Protein AF-A0AA38CII9-F1 (afdb_monomer_lite)

Structure (mmCIF, N/CA/C/O backbone):
data_AF-A0AA38CII9-F1
#
_entry.id   AF-A0AA38CII9-F1
#
loop_
_atom_site.group_PDB
_atom_site.id
_atom_site.type_symbol
_atom_site.label_atom_id
_atom_site.label_alt_id
_atom_site.label_comp_id
_atom_site.label_asym_id
_atom_site.label_entity_id
_atom_site.label_seq_id
_atom_site.pdbx_PDB_ins_code
_atom_site.Cartn_x
_atom_site.Cartn_y
_atom_site.Cartn_z
_atom_site.occupancy
_atom_site.B_iso_or_equiv
_atom_site.auth_seq_id
_atom_site.auth_comp_id
_atom_site.auth_asym_id
_atom_site.auth_atom_id
_atom_site.pdbx_PDB_model_num
ATOM 1 N N . LEU A 1 1 ? -31.188 -24.914 -15.614 1.00 47.78 1 LEU A N 1
ATOM 2 C CA . LEU A 1 1 ? -29.775 -25.031 -15.196 1.00 47.78 1 LEU A CA 1
ATOM 3 C C . LEU A 1 1 ? -29.064 -23.724 -15.515 1.00 47.78 1 LEU A C 1
ATOM 5 O O . LEU A 1 1 ? -29.077 -23.323 -16.671 1.00 47.78 1 LEU A O 1
ATOM 9 N N . ARG A 1 2 ? -28.554 -23.006 -14.508 1.00 45.53 2 ARG A N 1
ATOM 10 C CA . ARG A 1 2 ? -27.738 -21.800 -14.723 1.00 45.53 2 ARG A CA 1
ATOM 11 C C . ARG A 1 2 ? -26.274 -22.232 -14.662 1.00 45.53 2 ARG A C 1
ATOM 13 O O . ARG A 1 2 ? -25.834 -22.654 -13.599 1.00 45.53 2 ARG A O 1
ATOM 20 N N . HIS A 1 3 ? -25.579 -22.183 -15.794 1.00 47.34 3 HIS A N 1
ATOM 21 C CA . HIS A 1 3 ? -24.131 -22.377 -15.845 1.00 47.34 3 HIS A CA 1
ATOM 22 C C . HIS A 1 3 ? -23.462 -21.105 -15.328 1.00 47.34 3 HIS A C 1
ATOM 24 O O . HIS A 1 3 ? -23.829 -20.006 -15.748 1.00 47.34 3 HIS A O 1
ATOM 30 N N . TRP A 1 4 ? -22.504 -21.257 -14.421 1.00 48.25 4 TRP A N 1
ATOM 31 C CA . TRP A 1 4 ? -21.685 -20.155 -13.928 1.00 48.25 4 TRP A CA 1
ATOM 32 C C . TRP A 1 4 ? -20.236 -20.473 -14.263 1.00 48.25 4 TRP A C 1
ATOM 34 O O . TRP A 1 4 ? -19.748 -21.553 -13.922 1.00 48.25 4 TRP A O 1
ATOM 44 N N . VAL A 1 5 ? -19.577 -19.539 -14.943 1.00 48.81 5 VAL A N 1
ATOM 45 C CA . VAL A 1 5 ? -18.149 -19.608 -15.250 1.00 48.81 5 VAL A CA 1
ATOM 46 C C . VAL A 1 5 ? -17.493 -18.427 -14.556 1.00 48.81 5 VAL A C 1
ATOM 48 O O . VAL A 1 5 ? -17.823 -17.279 -14.852 1.00 48.81 5 VAL A O 1
ATOM 51 N N . TYR A 1 6 ? -16.600 -18.711 -13.613 1.00 52.97 6 TYR A N 1
ATOM 52 C CA . TYR A 1 6 ? -15.791 -17.693 -12.950 1.00 52.97 6 TYR A CA 1
ATOM 53 C C . TYR A 1 6 ? -14.342 -17.834 -13.399 1.00 52.97 6 TYR A C 1
ATOM 55 O O . TYR A 1 6 ? -13.788 -18.934 -13.403 1.00 52.97 6 TYR A O 1
ATOM 63 N N . PHE A 1 7 ? -13.747 -16.702 -13.766 1.00 44.38 7 PHE A N 1
ATOM 64 C CA . PHE A 1 7 ? -12.344 -16.605 -14.137 1.00 44.38 7 PHE A CA 1
ATOM 65 C C . PHE A 1 7 ? -11.567 -16.044 -12.952 1.00 44.38 7 PHE A C 1
ATOM 67 O O . PHE A 1 7 ? -11.709 -14.872 -12.606 1.00 44.38 7 PHE A O 1
ATOM 74 N N . LEU A 1 8 ? -10.762 -16.898 -12.328 1.00 55.44 8 LEU A N 1
ATOM 75 C CA . LEU A 1 8 ? -9.651 -16.477 -11.488 1.00 55.44 8 LEU A CA 1
ATOM 76 C C . LEU A 1 8 ? -8.360 -16.645 -12.311 1.00 55.44 8 LEU A C 1
ATOM 78 O O . LEU A 1 8 ? -8.315 -17.486 -13.213 1.00 55.44 8 LEU A O 1
ATOM 82 N N . PRO A 1 9 ? -7.302 -15.867 -12.046 1.00 47.69 9 PRO A N 1
ATOM 83 C CA . PRO A 1 9 ? -5.994 -16.096 -12.658 1.00 47.69 9 PRO A CA 1
ATOM 84 C C . PRO A 1 9 ? -5.558 -17.548 -12.502 1.00 47.69 9 PRO A C 1
ATOM 86 O O . PRO A 1 9 ? -5.494 -18.047 -11.383 1.00 47.69 9 PRO A O 1
ATOM 89 N N . GLY A 1 10 ? -5.287 -18.234 -13.610 1.00 55.50 10 GLY A N 1
ATOM 90 C CA . GLY A 1 10 ? -4.831 -19.628 -13.594 1.00 55.50 10 GLY A CA 1
ATOM 91 C C . GLY A 1 10 ? -5.906 -20.676 -13.288 1.00 55.50 10 GLY A C 1
ATOM 92 O O . GLY A 1 10 ? -5.629 -21.859 -13.465 1.00 55.50 10 GLY A O 1
ATOM 93 N N . VAL A 1 11 ? -7.124 -20.286 -12.883 1.00 64.44 11 VAL A N 1
ATOM 94 C CA . VAL A 1 11 ? -8.185 -21.222 -12.472 1.00 64.44 11 VAL A CA 1
ATOM 95 C C . VAL A 1 11 ? -9.522 -20.847 -13.109 1.00 64.44 11 VAL A C 1
ATOM 97 O O . VAL A 1 11 ? -10.115 -19.811 -12.799 1.00 64.44 11 VAL A O 1
ATOM 100 N N . VAL A 1 12 ? -10.048 -21.731 -13.957 1.00 69.19 12 VAL A N 1
ATOM 101 C CA . VAL A 1 12 ? -11.425 -21.622 -14.458 1.00 69.19 12 VAL A CA 1
ATOM 102 C C . VAL A 1 12 ? -12.322 -22.549 -13.652 1.00 69.19 12 VAL A C 1
ATOM 104 O O . VAL A 1 12 ? -12.160 -23.770 -13.666 1.00 69.19 12 VAL A O 1
ATOM 107 N N . LEU A 1 13 ? -13.289 -21.946 -12.961 1.00 70.75 13 LEU A N 1
ATOM 108 C CA . LEU A 1 13 ? -14.346 -22.642 -12.235 1.00 70.75 13 LEU A CA 1
ATOM 109 C C . LEU A 1 13 ? -15.563 -22.774 -13.147 1.00 70.75 13 LEU A C 1
ATOM 111 O O . LEU A 1 13 ? -16.214 -21.773 -13.457 1.00 70.75 13 LEU A O 1
ATOM 115 N N . ASN A 1 14 ? -15.887 -24.001 -13.550 1.00 69.62 14 ASN A N 1
ATOM 116 C CA . ASN A 1 14 ? -17.081 -24.302 -14.331 1.00 69.62 14 ASN A CA 1
ATOM 117 C C . ASN A 1 14 ? -18.049 -25.156 -13.503 1.00 69.62 14 ASN A C 1
ATOM 119 O O . ASN A 1 14 ? -17.772 -26.315 -13.184 1.00 69.62 14 ASN A O 1
ATOM 123 N N . ALA A 1 15 ? -19.197 -24.581 -13.145 1.00 68.62 15 ALA A N 1
ATOM 124 C CA . ALA A 1 15 ? -20.281 -25.325 -12.516 1.00 68.62 15 ALA A CA 1
ATOM 125 C C . ALA A 1 15 ? -21.145 -25.976 -13.605 1.00 68.62 15 ALA A C 1
ATOM 127 O O . ALA A 1 15 ? -21.975 -25.308 -14.229 1.00 68.62 15 ALA A O 1
ATOM 128 N N . CYS A 1 16 ? -20.946 -27.277 -13.834 1.00 58.94 16 CYS A N 1
ATOM 129 C CA . CYS A 1 16 ? -21.682 -28.018 -14.858 1.00 58.94 16 CYS A CA 1
ATOM 130 C C . CYS A 1 16 ? -23.089 -28.421 -14.386 1.00 58.94 16 CYS A C 1
ATOM 132 O O . CYS A 1 16 ? -24.013 -28.370 -15.187 1.00 58.94 16 CYS A O 1
ATOM 134 N N . ASN A 1 17 ? -23.270 -28.767 -13.101 1.00 63.56 17 ASN A N 1
ATOM 135 C CA . ASN A 1 17 ? -24.546 -29.186 -12.492 1.00 63.56 17 ASN A CA 1
ATOM 136 C C . ASN A 1 17 ? -24.605 -28.824 -10.985 1.00 63.56 17 ASN A C 1
ATOM 138 O O . ASN A 1 17 ? -23.663 -28.252 -10.444 1.00 63.56 17 ASN A O 1
ATOM 142 N N . THR A 1 18 ? -25.703 -29.136 -10.278 1.00 64.69 18 THR A N 1
ATOM 143 C CA . THR A 1 18 ? -25.878 -28.828 -8.835 1.00 64.69 18 THR A CA 1
ATOM 144 C C . THR A 1 18 ? -24.936 -29.580 -7.891 1.00 64.69 18 THR A C 1
ATOM 146 O O . THR A 1 18 ? -24.867 -29.211 -6.722 1.00 64.69 18 THR A O 1
ATOM 149 N N . GLU A 1 19 ? -24.227 -30.597 -8.384 1.00 68.81 19 GLU A N 1
ATOM 150 C CA . GLU A 1 19 ? -23.415 -31.527 -7.580 1.00 68.81 19 GLU A CA 1
ATOM 151 C C . GLU A 1 19 ? -21.957 -31.640 -8.066 1.00 68.81 19 GLU A C 1
ATOM 153 O O . GLU A 1 19 ? -21.157 -32.353 -7.460 1.00 68.81 19 GLU A O 1
ATOM 158 N N . GLU A 1 20 ? -21.595 -30.940 -9.150 1.00 70.44 20 GLU A N 1
ATOM 159 C CA . GLU A 1 20 ? -20.282 -31.067 -9.792 1.00 70.44 20 GLU A CA 1
ATOM 160 C C . GLU A 1 20 ? -19.692 -29.697 -10.149 1.00 70.44 20 GLU A C 1
ATOM 162 O O . GLU A 1 20 ? -20.318 -28.890 -10.847 1.00 70.44 20 GLU A O 1
ATOM 167 N N . ILE A 1 21 ? -18.461 -29.459 -9.687 1.00 72.50 21 ILE A N 1
ATOM 168 C CA . ILE A 1 21 ? -17.647 -28.292 -10.046 1.00 72.50 21 ILE A CA 1
ATOM 169 C C . ILE A 1 21 ? -16.373 -28.797 -10.717 1.00 72.50 21 ILE A C 1
ATOM 171 O O . ILE A 1 21 ? -15.625 -29.576 -10.121 1.00 72.50 21 ILE A O 1
ATOM 175 N N . LYS A 1 22 ? -16.123 -28.331 -11.943 1.00 74.94 22 LYS A N 1
ATOM 176 C CA . LYS A 1 22 ? -14.882 -28.589 -12.675 1.00 74.94 22 LYS A CA 1
ATOM 177 C C . LYS A 1 22 ? -13.919 -27.427 -12.493 1.00 74.94 22 LYS A C 1
ATOM 179 O O . LYS A 1 22 ? -14.275 -26.271 -12.733 1.00 74.94 22 LYS A O 1
ATOM 184 N N . LEU A 1 23 ? -12.710 -27.759 -12.064 1.00 74.00 23 LEU A N 1
ATOM 185 C CA . LEU A 1 23 ? -11.571 -26.866 -11.935 1.00 74.00 23 LEU A CA 1
ATOM 186 C C . LEU A 1 23 ? -10.605 -27.167 -13.077 1.00 74.00 23 LEU A C 1
ATOM 188 O O . LEU A 1 23 ? -10.054 -28.267 -13.154 1.00 74.00 23 LEU A O 1
ATOM 192 N N . HIS A 1 24 ? -10.412 -26.191 -13.958 1.00 71.88 24 HIS A N 1
ATOM 193 C CA . HIS A 1 24 ? -9.377 -26.249 -14.984 1.00 71.88 24 HIS A CA 1
ATOM 194 C C . HIS A 1 24 ? -8.211 -25.362 -14.555 1.00 71.88 24 HIS A C 1
ATOM 196 O O . HIS A 1 24 ? -8.389 -24.149 -14.403 1.00 71.88 24 HIS A O 1
ATOM 202 N N . LEU A 1 25 ? -7.049 -25.983 -14.345 1.00 67.81 25 LEU A N 1
ATOM 203 C CA . LEU A 1 25 ? -5.790 -25.296 -14.078 1.00 67.81 25 LEU A CA 1
ATOM 204 C C . LEU A 1 25 ? -5.072 -25.077 -15.407 1.00 67.81 25 LEU A C 1
ATOM 206 O O . LEU A 1 25 ? -4.939 -26.006 -16.203 1.00 67.81 25 LEU A O 1
ATOM 210 N N . PHE A 1 26 ? -4.657 -23.840 -15.668 1.00 62.97 26 PHE A N 1
ATOM 211 C CA . PHE A 1 26 ? -3.924 -23.493 -16.883 1.00 62.97 26 PHE A CA 1
ATOM 212 C C . PHE A 1 26 ? -2.463 -23.193 -16.526 1.00 62.97 26 PHE A C 1
ATOM 214 O O . PHE A 1 26 ? -2.202 -22.119 -15.977 1.00 62.97 26 PHE A O 1
ATOM 221 N N . PRO A 1 27 ? -1.514 -24.096 -16.841 1.00 50.47 27 PRO A N 1
ATOM 222 C CA . PRO A 1 27 ? -0.109 -23.939 -16.452 1.00 50.47 27 PRO A CA 1
ATOM 223 C C . PRO A 1 27 ? 0.607 -22.787 -17.183 1.00 50.47 27 PRO A C 1
ATOM 225 O O . PRO A 1 27 ? 1.624 -22.288 -16.714 1.00 50.47 27 PRO A O 1
ATOM 228 N N . GLU A 1 28 ? 0.072 -22.305 -18.310 1.00 49.22 28 GLU A N 1
ATOM 229 C CA . GLU A 1 28 ? 0.738 -21.308 -19.167 1.00 49.22 28 GLU A CA 1
ATOM 230 C C . GLU A 1 28 ? 0.517 -19.838 -18.755 1.00 49.22 28 GLU A C 1
ATOM 232 O O . GLU A 1 28 ? 1.023 -18.930 -19.414 1.00 49.22 28 GLU A O 1
ATOM 237 N N . ILE A 1 29 ? -0.198 -19.551 -17.658 1.00 46.91 29 ILE A N 1
ATOM 238 C CA . ILE A 1 29 ? -0.368 -18.169 -17.167 1.00 46.91 29 ILE A CA 1
ATOM 239 C C . ILE A 1 29 ? 0.817 -17.798 -16.256 1.00 46.91 29 ILE A C 1
ATOM 241 O O . ILE A 1 29 ? 0.658 -17.488 -15.080 1.00 46.91 29 ILE A O 1
ATOM 245 N N . SER A 1 30 ? 2.033 -17.821 -16.808 1.00 39.25 30 SER A N 1
ATOM 246 C CA . SER A 1 30 ? 3.285 -17.497 -16.100 1.00 39.25 30 SER A CA 1
ATOM 247 C C . SER A 1 30 ? 3.489 -15.995 -15.843 1.00 39.25 30 SER A C 1
ATOM 249 O O . SER A 1 30 ? 4.524 -15.586 -15.325 1.00 39.25 30 SER A O 1
ATOM 251 N N . CYS A 1 31 ? 2.533 -15.148 -16.232 1.00 35.25 31 CYS A N 1
ATOM 252 C CA . CYS A 1 31 ? 2.695 -13.691 -16.237 1.00 35.25 31 CYS A CA 1
ATOM 253 C C . CYS A 1 31 ? 2.192 -12.998 -14.960 1.00 35.25 31 CYS A C 1
ATOM 255 O O . CYS A 1 31 ? 2.207 -11.771 -14.894 1.00 35.25 31 CYS A O 1
ATOM 257 N N . ILE A 1 32 ? 1.709 -13.746 -13.962 1.00 39.94 32 ILE A N 1
ATOM 258 C CA . ILE A 1 32 ? 1.169 -13.181 -12.719 1.00 39.94 32 ILE A CA 1
ATOM 259 C C . ILE A 1 32 ? 2.013 -13.704 -11.549 1.00 39.94 32 ILE A C 1
ATOM 261 O O . ILE A 1 32 ? 1.877 -14.871 -11.189 1.00 39.94 32 ILE A O 1
ATOM 265 N N . PRO A 1 33 ? 2.863 -12.868 -10.922 1.00 36.94 33 PRO A N 1
ATOM 266 C CA . PRO A 1 33 ? 3.842 -13.303 -9.916 1.00 36.94 33 PRO A CA 1
ATOM 267 C C . PRO A 1 33 ? 3.235 -13.741 -8.565 1.00 36.94 33 PRO A C 1
ATOM 269 O O . PRO A 1 33 ? 3.968 -13.969 -7.611 1.00 36.94 33 PRO A O 1
ATOM 272 N N . PHE A 1 34 ? 1.907 -13.857 -8.468 1.00 40.12 34 PHE A N 1
ATOM 273 C CA . PHE A 1 34 ? 1.171 -14.104 -7.221 1.00 40.12 34 PHE A CA 1
ATOM 274 C C . PHE A 1 34 ? 0.257 -15.335 -7.249 1.00 40.12 34 PHE A C 1
ATOM 276 O O . PHE A 1 34 ? -0.531 -15.534 -6.324 1.00 40.12 34 PHE A O 1
ATOM 283 N N . ILE A 1 35 ? 0.339 -16.177 -8.284 1.00 48.06 35 ILE A N 1
ATOM 284 C CA . ILE A 1 35 ? -0.365 -17.463 -8.260 1.00 48.06 35 ILE A CA 1
ATOM 285 C C . ILE A 1 35 ? 0.474 -18.419 -7.394 1.00 48.06 35 ILE A C 1
ATOM 287 O O . ILE A 1 35 ? 1.656 -18.607 -7.695 1.00 48.06 35 ILE A O 1
ATOM 291 N N . PRO A 1 36 ? -0.074 -19.009 -6.312 1.00 50.38 36 PRO A N 1
ATOM 292 C CA . PRO A 1 36 ? 0.616 -20.093 -5.624 1.00 50.38 36 PRO A CA 1
ATOM 293 C C . PRO A 1 36 ? 0.934 -21.176 -6.659 1.00 50.38 36 PRO A C 1
ATOM 295 O O . PRO A 1 36 ? 0.074 -21.495 -7.477 1.00 50.38 36 PRO A O 1
ATOM 298 N N . ASN A 1 37 ? 2.172 -21.684 -6.650 1.00 60.06 37 ASN A N 1
ATOM 299 C CA . ASN A 1 37 ? 2.642 -22.780 -7.507 1.00 60.06 37 ASN A CA 1
ATOM 300 C C . ASN A 1 37 ? 1.511 -23.802 -7.733 1.00 60.06 37 ASN A C 1
ATOM 302 O O . ASN A 1 37 ? 0.802 -24.114 -6.779 1.00 60.06 37 ASN A O 1
ATOM 306 N N . GLU A 1 38 ? 1.325 -24.310 -8.954 1.00 62.81 38 GLU A N 1
ATOM 307 C CA . GLU A 1 38 ? 0.292 -25.310 -9.270 1.00 62.81 38 GLU A CA 1
ATOM 308 C C . GLU A 1 38 ? 0.247 -26.421 -8.208 1.00 62.81 38 GLU A C 1
ATOM 310 O O . GLU A 1 38 ? -0.827 -26.783 -7.727 1.00 62.81 38 GLU A O 1
ATOM 315 N N . GLN A 1 39 ? 1.424 -26.839 -7.733 1.00 68.00 39 GLN A N 1
ATOM 316 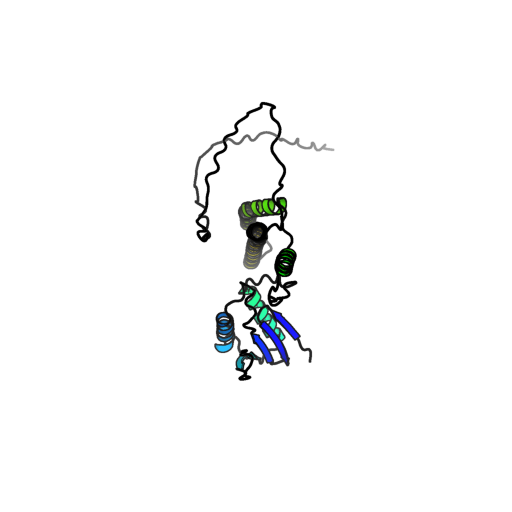C CA . GLN A 1 39 ? 1.568 -27.796 -6.643 1.00 68.00 39 GLN A CA 1
ATOM 317 C C . GLN A 1 39 ? 0.929 -27.333 -5.324 1.00 68.00 39 GLN A C 1
ATOM 319 O O . GLN A 1 39 ? 0.222 -28.107 -4.703 1.00 68.00 39 GLN A O 1
ATOM 324 N N . LEU A 1 40 ? 1.086 -26.070 -4.916 1.00 66.50 40 LEU A N 1
ATOM 325 C CA . LEU A 1 40 ? 0.467 -25.527 -3.698 1.00 66.50 40 LEU A CA 1
ATOM 326 C C . LEU A 1 40 ? -1.060 -25.488 -3.785 1.00 66.50 40 LEU A C 1
ATOM 328 O O . LEU A 1 40 ? -1.738 -25.680 -2.777 1.00 66.50 40 LEU A O 1
ATOM 332 N N . LEU A 1 41 ? -1.614 -25.213 -4.967 1.00 69.25 41 LEU A N 1
ATOM 333 C CA . LEU A 1 41 ? -3.063 -25.195 -5.150 1.00 69.25 41 LEU A CA 1
ATOM 334 C C . LEU A 1 41 ? -3.636 -26.618 -5.165 1.00 69.25 41 LEU A C 1
ATOM 336 O O . LEU A 1 41 ? -4.697 -26.851 -4.586 1.00 69.25 41 LEU A O 1
ATOM 340 N N . VAL A 1 42 ? -2.920 -27.569 -5.768 1.00 72.94 42 VAL A N 1
ATOM 341 C CA . VAL A 1 42 ? -3.252 -28.999 -5.705 1.00 72.94 42 VAL A CA 1
ATOM 342 C C . VAL A 1 42 ? -3.142 -29.516 -4.270 1.00 72.94 42 VAL A C 1
ATOM 344 O O . VAL A 1 42 ? -4.118 -30.070 -3.771 1.00 72.94 42 VAL A O 1
ATOM 347 N N . ASP A 1 43 ? -2.038 -29.244 -3.574 1.00 75.31 43 ASP A N 1
ATOM 348 C CA . ASP A 1 43 ? -1.821 -29.618 -2.172 1.00 75.31 43 ASP A CA 1
ATOM 349 C C . ASP A 1 43 ? -2.913 -29.018 -1.275 1.00 75.31 43 ASP A C 1
ATOM 351 O O . ASP A 1 43 ? -3.458 -29.700 -0.412 1.00 75.31 43 ASP A O 1
ATOM 355 N N . PHE A 1 44 ? -3.317 -27.766 -1.519 1.00 74.69 44 PHE A N 1
ATOM 356 C CA . PHE A 1 44 ? -4.425 -27.129 -0.809 1.00 74.69 44 PHE A CA 1
ATOM 357 C C . PHE A 1 44 ? -5.767 -27.829 -1.063 1.00 74.69 44 PHE A C 1
ATOM 359 O O . PHE A 1 44 ? -6.544 -28.051 -0.127 1.00 74.69 44 PHE A O 1
ATOM 366 N N . LEU A 1 45 ? -6.073 -28.166 -2.320 1.00 75.31 45 LEU A N 1
ATOM 367 C CA . LEU A 1 45 ? -7.306 -28.870 -2.676 1.00 75.31 45 LEU A CA 1
ATOM 368 C C . LEU A 1 45 ? -7.323 -30.286 -2.088 1.00 75.31 45 LEU A C 1
ATOM 370 O O . LEU A 1 45 ? -8.352 -30.714 -1.561 1.00 75.31 45 LEU A O 1
ATOM 374 N N . GLU A 1 46 ? -6.199 -30.995 -2.117 1.00 77.00 46 GLU A N 1
ATOM 375 C CA . GLU A 1 46 ? -6.048 -32.314 -1.504 1.00 77.00 46 GLU A CA 1
ATOM 376 C C . GLU A 1 46 ? -6.104 -32.244 0.029 1.00 77.00 46 GLU A C 1
ATOM 378 O O . GLU A 1 46 ? -6.796 -33.048 0.654 1.00 77.00 46 GLU A O 1
ATOM 383 N N . GLU A 1 47 ? -5.497 -31.243 0.666 1.00 78.12 47 GLU A N 1
ATOM 384 C CA . GLU A 1 47 ? -5.587 -31.062 2.118 1.00 78.12 47 GLU A CA 1
ATOM 385 C C . GLU A 1 47 ? -7.023 -30.725 2.550 1.00 78.12 47 GLU A C 1
ATOM 387 O O . GLU A 1 47 ? -7.527 -31.231 3.559 1.00 78.12 47 GLU A O 1
ATOM 392 N N . THR A 1 48 ? -7.710 -29.884 1.776 1.00 70.69 48 THR A N 1
ATOM 393 C CA . THR A 1 48 ? -9.056 -29.402 2.105 1.00 70.69 48 THR A CA 1
ATOM 394 C C . THR A 1 48 ? -10.128 -30.459 1.830 1.00 70.69 48 THR A C 1
ATOM 396 O O . THR A 1 48 ? -11.027 -30.660 2.654 1.00 70.69 48 THR A O 1
ATOM 399 N N . PHE A 1 49 ? -10.043 -31.156 0.693 1.00 75.81 49 PHE A N 1
ATOM 400 C CA . PHE A 1 49 ? -11.068 -32.104 0.239 1.00 75.81 49 PHE A CA 1
ATOM 401 C C . PHE A 1 49 ? -10.636 -33.571 0.307 1.00 75.81 49 PHE A C 1
ATOM 403 O O . PHE A 1 49 ? -11.484 -34.429 0.544 1.00 75.81 49 PHE A O 1
ATOM 410 N N . GLY A 1 50 ? -9.351 -33.877 0.135 1.00 69.31 50 GLY A N 1
ATOM 411 C CA . GLY A 1 50 ? -8.814 -35.242 0.198 1.00 69.31 50 GLY A CA 1
ATOM 412 C C . GLY A 1 50 ? -8.808 -35.822 1.614 1.00 69.31 50 GLY A C 1
ATOM 413 O O . GLY A 1 50 ? -9.163 -36.983 1.800 1.00 69.31 50 GLY A O 1
ATOM 414 N N . ASN A 1 51 ? -8.539 -35.001 2.634 1.00 72.00 51 ASN A N 1
ATOM 415 C CA . ASN A 1 51 ? -8.537 -35.440 4.039 1.00 72.00 51 ASN A CA 1
ATOM 416 C C . ASN A 1 51 ? -9.934 -35.480 4.695 1.00 72.00 51 ASN A C 1
ATOM 418 O O . ASN A 1 51 ? -10.049 -35.646 5.910 1.00 72.00 51 ASN A O 1
ATOM 422 N N . GLY A 1 52 ? -11.016 -35.289 3.930 1.00 61.19 52 GLY A N 1
ATOM 423 C CA . GLY A 1 52 ? -12.387 -35.329 4.458 1.00 61.19 52 GLY A CA 1
ATOM 424 C C . GLY A 1 52 ? -12.745 -34.172 5.403 1.00 61.19 52 GLY A C 1
ATOM 425 O O . GLY A 1 52 ? -13.735 -34.258 6.134 1.00 61.19 52 GLY A O 1
ATOM 426 N N . ARG A 1 53 ? -11.966 -33.078 5.387 1.00 65.06 53 ARG A N 1
ATOM 427 C CA . ARG A 1 53 ? -12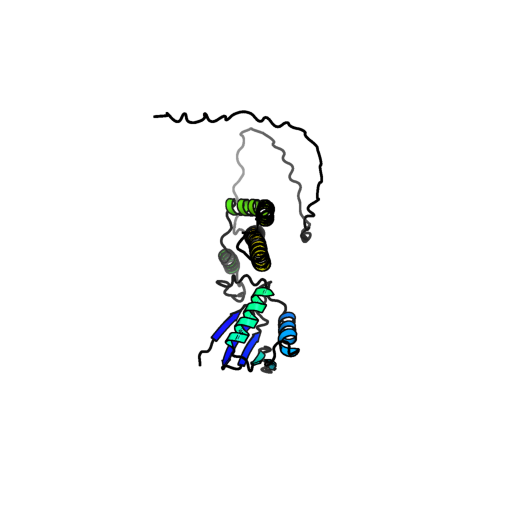.200 -31.871 6.203 1.00 65.06 53 ARG A CA 1
ATOM 428 C C . ARG A 1 53 ? -13.555 -31.235 5.881 1.00 65.06 53 ARG A C 1
ATOM 430 O O . ARG A 1 53 ? -14.246 -30.753 6.777 1.00 65.06 53 ARG A O 1
ATOM 437 N N . VAL A 1 54 ? -13.968 -31.310 4.615 1.00 70.75 54 VAL A N 1
ATOM 438 C CA . VAL A 1 54 ? -15.322 -30.976 4.160 1.00 70.75 54 VAL A CA 1
ATOM 439 C C . VAL A 1 54 ? -16.118 -32.268 3.964 1.00 70.75 54 VAL A C 1
ATOM 441 O O . VAL A 1 54 ? -15.950 -32.977 2.970 1.00 70.75 54 VAL A O 1
ATOM 444 N N . ARG A 1 55 ? -17.003 -32.595 4.915 1.00 72.44 55 ARG A N 1
ATOM 445 C CA . ARG A 1 55 ? -17.865 -33.786 4.804 1.00 72.44 55 ARG A CA 1
ATOM 446 C C . ARG A 1 55 ? -18.759 -33.684 3.566 1.00 72.44 55 ARG A C 1
ATOM 448 O O . ARG A 1 55 ? -19.377 -32.650 3.330 1.00 72.44 55 ARG A O 1
ATOM 455 N N . GLY A 1 56 ? -18.853 -34.778 2.811 1.00 77.56 56 GLY A N 1
ATOM 456 C CA . GLY A 1 56 ? -19.708 -34.867 1.623 1.00 77.56 56 GLY A CA 1
ATOM 457 C C . GLY A 1 56 ? -19.078 -34.329 0.339 1.00 77.56 56 GLY A C 1
ATOM 458 O O . GLY A 1 56 ? -19.787 -34.189 -0.652 1.00 77.56 56 GLY A O 1
ATOM 459 N N . CYS A 1 57 ? -17.775 -34.034 0.339 1.00 77.69 57 CYS A N 1
ATOM 460 C CA . CYS A 1 57 ? -17.035 -33.661 -0.865 1.00 77.69 57 CYS A CA 1
ATOM 461 C C . CYS A 1 57 ? -15.987 -34.721 -1.212 1.00 77.69 57 CYS A C 1
ATOM 463 O O . CYS A 1 57 ? -15.349 -35.277 -0.320 1.00 77.69 57 CYS A O 1
ATOM 465 N N . ARG A 1 58 ? -15.803 -34.993 -2.506 1.00 80.75 58 ARG A N 1
ATOM 466 C CA . ARG A 1 58 ? -14.772 -35.896 -3.025 1.00 80.75 58 ARG A CA 1
ATOM 467 C C . ARG A 1 58 ? -14.081 -35.242 -4.214 1.00 80.75 58 ARG A C 1
ATOM 469 O O . ARG A 1 58 ? -14.739 -34.918 -5.199 1.00 80.75 58 ARG A O 1
ATOM 476 N N . LEU A 1 59 ? -12.766 -35.073 -4.116 1.00 82.50 59 LEU A N 1
ATOM 477 C CA . LEU A 1 59 ? -11.927 -34.612 -5.218 1.00 82.50 59 LEU A CA 1
ATOM 478 C C . LEU A 1 59 ? -11.542 -35.808 -6.096 1.00 82.50 59 LEU A C 1
ATOM 480 O O . LEU A 1 59 ? -11.163 -36.863 -5.584 1.00 82.50 59 LEU A O 1
ATOM 484 N N . THR A 1 60 ? -11.648 -35.655 -7.411 1.00 84.69 60 THR A N 1
ATOM 485 C CA . THR A 1 60 ? -11.168 -36.637 -8.388 1.00 84.69 60 THR A CA 1
ATOM 486 C C . THR A 1 60 ? -10.313 -35.932 -9.429 1.00 84.69 60 THR A C 1
ATOM 488 O O . THR A 1 60 ? -10.701 -34.895 -9.962 1.00 84.69 60 THR A O 1
ATOM 491 N N . LYS A 1 61 ? -9.126 -36.481 -9.689 1.00 85.88 61 LYS A N 1
ATOM 492 C CA . LYS A 1 61 ? -8.225 -36.003 -10.735 1.00 85.88 61 LYS A CA 1
ATOM 493 C C . LYS A 1 61 ? -8.554 -36.733 -12.034 1.00 85.88 61 LYS A C 1
ATOM 495 O O . LYS A 1 61 ? -8.602 -37.963 -12.053 1.00 85.88 61 LYS A O 1
ATOM 500 N N . GLN A 1 62 ? -8.794 -35.984 -13.103 1.00 84.56 62 GLN A N 1
ATOM 501 C CA . GLN A 1 62 ? -9.021 -36.511 -14.441 1.00 84.56 62 GLN A CA 1
ATOM 502 C C . GLN A 1 62 ? -7.917 -35.989 -15.364 1.00 84.56 62 GLN A C 1
ATOM 504 O O . GLN A 1 62 ? -7.932 -34.832 -15.788 1.00 84.56 62 GLN A O 1
ATOM 509 N N . SER A 1 63 ? -6.958 -36.862 -15.666 1.00 79.31 63 SER A N 1
ATOM 510 C CA . SER A 1 63 ? -5.885 -36.583 -16.622 1.00 79.31 63 SER A CA 1
ATOM 511 C C . SER A 1 63 ? -6.360 -36.921 -18.037 1.00 79.31 63 SER A C 1
ATOM 513 O O . SER A 1 63 ? -6.846 -38.023 -18.303 1.00 79.31 63 SER A O 1
ATOM 515 N N . SER A 1 64 ? -6.265 -35.948 -18.940 1.00 71.25 64 SER A N 1
ATOM 516 C CA . SER A 1 64 ? -6.640 -36.081 -20.350 1.00 71.25 64 SER A CA 1
ATOM 517 C C . SER A 1 64 ? -5.401 -36.439 -21.170 1.00 71.25 64 SER A C 1
ATOM 519 O O . SER A 1 64 ? -4.545 -35.591 -21.380 1.00 71.25 64 SER A O 1
ATOM 521 N N . SER A 1 65 ? -5.316 -37.664 -21.696 1.00 57.91 65 SER A N 1
ATOM 522 C CA . SER A 1 65 ? -4.182 -38.120 -22.516 1.00 57.91 65 SER A CA 1
ATOM 523 C C . SER A 1 65 ? -4.289 -37.715 -23.997 1.00 57.91 65 SER A C 1
ATOM 525 O O . SER A 1 65 ? -3.970 -38.511 -24.883 1.00 57.91 65 SER A O 1
ATOM 527 N N . ASN A 1 66 ? -4.795 -36.515 -24.295 1.00 60.31 66 ASN A N 1
ATOM 528 C CA . ASN A 1 66 ? -4.810 -35.994 -25.662 1.00 60.31 66 ASN A CA 1
ATOM 529 C C . ASN A 1 66 ? -3.480 -35.296 -25.965 1.00 60.31 66 ASN A C 1
ATOM 531 O O . ASN A 1 66 ? -3.070 -34.376 -25.267 1.00 60.31 66 ASN A O 1
ATOM 535 N N . SER A 1 67 ? -2.836 -35.728 -27.050 1.00 53.53 67 SER A N 1
ATOM 536 C CA . SER A 1 67 ? -1.428 -35.512 -27.417 1.00 53.53 67 SER A CA 1
ATOM 537 C C . SER A 1 67 ? -0.989 -34.066 -27.721 1.00 53.53 67 SER A C 1
ATOM 539 O O . SER A 1 67 ? 0.007 -33.872 -28.421 1.00 53.53 67 SER A O 1
ATOM 541 N N . HIS A 1 68 ? -1.713 -33.043 -27.263 1.00 53.97 68 HIS A N 1
ATOM 542 C CA . HIS A 1 68 ? -1.358 -31.649 -27.544 1.00 53.97 68 HIS A CA 1
ATOM 543 C C . HIS A 1 68 ? -1.553 -30.641 -26.408 1.00 53.97 68 HIS A C 1
ATOM 545 O O . HIS A 1 68 ? -1.133 -29.506 -26.585 1.00 53.97 68 HIS A O 1
ATOM 551 N N . GLN A 1 69 ? -2.113 -31.023 -25.257 1.00 55.66 69 GLN A N 1
ATOM 552 C CA . GLN A 1 69 ? -2.203 -30.156 -24.074 1.00 55.66 69 GLN A CA 1
ATOM 553 C C . GLN A 1 69 ? -2.371 -31.032 -22.823 1.00 55.66 69 GLN A C 1
ATOM 555 O O . GLN A 1 69 ? -3.474 -31.512 -22.549 1.00 55.66 69 GLN A O 1
ATOM 560 N N . ASP A 1 70 ? -1.285 -31.242 -22.073 1.00 59.12 70 ASP A N 1
ATOM 561 C CA . ASP A 1 70 ? -1.352 -31.819 -20.725 1.00 59.12 70 ASP A CA 1
ATOM 562 C C . ASP A 1 70 ? -1.978 -30.766 -19.805 1.00 59.12 70 ASP A C 1
ATOM 564 O O . ASP A 1 70 ? -1.326 -29.834 -19.344 1.00 59.12 70 ASP A O 1
ATOM 568 N N . SER A 1 71 ? -3.289 -30.875 -19.604 1.00 68.06 71 SER A N 1
ATOM 569 C CA . SER A 1 71 ? -4.011 -30.097 -18.602 1.00 68.06 71 SER A CA 1
ATOM 570 C C . SER A 1 71 ? -4.660 -31.069 -17.633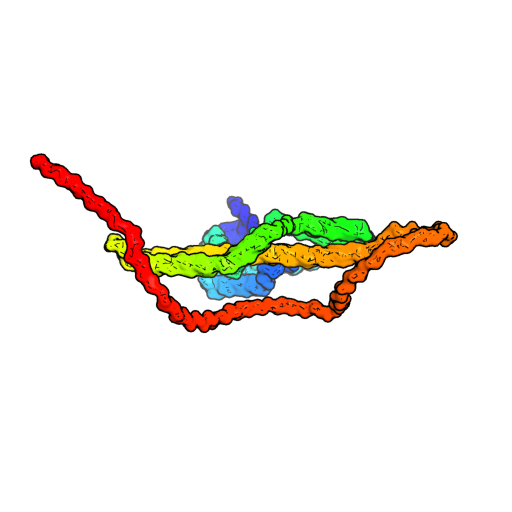 1.00 68.06 71 SER A C 1
ATOM 572 O O . SER A 1 71 ? -5.504 -31.890 -18.010 1.00 68.06 71 SER A O 1
ATOM 574 N N . ASP A 1 72 ? -4.237 -31.000 -16.375 1.00 77.62 72 ASP A N 1
ATOM 575 C CA . ASP A 1 72 ? -4.893 -31.734 -15.309 1.00 77.62 72 ASP A CA 1
ATOM 576 C C . ASP A 1 72 ? -6.213 -31.036 -14.971 1.00 77.62 72 ASP A C 1
ATOM 578 O O . ASP A 1 72 ? -6.273 -29.836 -14.691 1.00 77.62 72 ASP A O 1
ATOM 582 N N . SER A 1 73 ? -7.301 -31.803 -15.013 1.00 78.62 73 SER A N 1
ATOM 583 C CA . SER A 1 73 ? -8.613 -31.327 -14.586 1.00 78.62 73 SER A CA 1
ATOM 584 C C . SER A 1 73 ? -8.987 -31.968 -13.258 1.00 78.62 73 SER A C 1
ATOM 586 O O . SER A 1 73 ? -8.806 -33.171 -13.056 1.00 78.62 73 SER A O 1
ATOM 588 N N . TYR A 1 74 ? -9.507 -31.160 -12.339 1.00 80.31 74 TYR A N 1
ATOM 589 C CA . TYR A 1 74 ? -9.957 -31.625 -11.033 1.00 80.31 74 TYR A CA 1
ATOM 590 C C . TYR A 1 74 ? -11.473 -31.468 -10.940 1.00 80.31 74 TYR A C 1
ATOM 592 O O . TYR A 1 74 ? -12.026 -30.406 -11.233 1.00 80.31 74 TYR A O 1
ATOM 600 N N . ILE A 1 75 ? -12.156 -32.533 -10.533 1.00 81.44 75 ILE A N 1
ATOM 601 C CA . ILE A 1 75 ? -13.607 -32.555 -10.361 1.00 81.44 75 ILE A CA 1
ATOM 602 C C . ILE A 1 75 ? -13.912 -32.717 -8.878 1.00 81.44 75 ILE A C 1
ATOM 604 O O . ILE A 1 75 ? -13.498 -33.695 -8.249 1.00 81.44 75 ILE A O 1
ATOM 608 N N . ILE A 1 76 ? -14.653 -31.758 -8.323 1.00 80.31 76 ILE A N 1
ATOM 609 C CA . ILE A 1 76 ? -15.185 -31.836 -6.963 1.00 80.31 76 ILE A CA 1
ATOM 610 C C . ILE A 1 76 ? -16.627 -32.325 -7.055 1.00 80.31 76 ILE A C 1
ATOM 612 O O . ILE A 1 76 ? -17.512 -31.596 -7.510 1.00 80.31 76 ILE A O 1
ATOM 616 N N . HIS A 1 77 ? -16.860 -33.547 -6.586 1.00 81.12 77 HIS A N 1
ATOM 617 C CA . HIS A 1 77 ? -18.200 -34.065 -6.342 1.00 81.12 77 HIS A CA 1
ATOM 618 C C . HIS A 1 77 ? -18.655 -33.626 -4.960 1.00 81.12 77 HIS A C 1
ATOM 620 O O . HIS A 1 77 ? -17.918 -33.810 -3.989 1.00 81.12 77 HIS A O 1
ATOM 626 N N . SER A 1 78 ? -19.858 -33.070 -4.851 1.00 78.75 78 SER A N 1
ATOM 627 C CA . SER A 1 78 ? -20.392 -32.628 -3.567 1.00 78.75 78 SER A CA 1
ATOM 628 C C . SER A 1 78 ? -21.850 -32.998 -3.381 1.00 78.75 78 SER A C 1
ATOM 630 O O . SER A 1 78 ? -22.675 -32.749 -4.252 1.00 78.75 78 SER A O 1
ATOM 632 N N . SER A 1 79 ? -22.176 -33.512 -2.195 1.00 78.81 79 SER A N 1
ATOM 633 C CA . SER A 1 79 ? -23.559 -33.626 -1.723 1.00 78.81 79 SER A CA 1
ATOM 634 C C . SER A 1 79 ? -24.120 -32.293 -1.212 1.00 78.81 79 SER A C 1
ATOM 636 O O . SER A 1 79 ? -25.272 -32.226 -0.787 1.00 78.81 79 SER A O 1
ATOM 638 N N . VAL A 1 80 ? -23.294 -31.244 -1.166 1.00 77.88 80 VAL A N 1
ATOM 639 C CA . VAL A 1 80 ? -23.657 -29.907 -0.697 1.00 77.88 80 VAL A CA 1
ATOM 640 C C . VAL A 1 80 ? -23.937 -29.026 -1.919 1.00 77.88 80 VAL A C 1
ATOM 642 O O . VAL A 1 80 ? -23.201 -29.108 -2.903 1.00 77.88 80 VAL A O 1
ATOM 645 N N . PRO A 1 81 ? -24.958 -28.146 -1.885 1.00 78.69 81 PRO A N 1
ATOM 646 C CA . PRO A 1 81 ? -25.230 -27.244 -2.998 1.00 78.69 81 PRO A CA 1
ATOM 647 C C . PRO A 1 81 ? -23.989 -26.444 -3.417 1.00 78.69 81 PRO A C 1
ATOM 649 O O . PRO A 1 81 ? -23.320 -25.839 -2.575 1.00 78.69 81 PRO A O 1
ATOM 652 N N . THR A 1 82 ? -23.719 -26.378 -4.723 1.00 72.44 82 THR A N 1
ATOM 653 C CA . THR A 1 82 ? -22.528 -25.720 -5.302 1.00 72.44 82 THR A CA 1
ATOM 654 C C . THR A 1 82 ? -22.287 -24.292 -4.811 1.00 72.44 82 THR A C 1
ATOM 656 O O . THR A 1 82 ? -21.140 -23.888 -4.653 1.00 72.44 82 THR A O 1
ATOM 659 N N . TRP A 1 83 ? -23.336 -23.525 -4.499 1.00 71.38 83 TRP A N 1
ATOM 660 C CA . TRP A 1 83 ? -23.200 -22.160 -3.976 1.00 71.38 83 TRP A CA 1
ATOM 661 C C . TRP A 1 83 ? -22.611 -22.099 -2.554 1.00 71.38 83 TRP A C 1
ATOM 663 O O . TRP A 1 83 ? -21.944 -21.121 -2.212 1.00 71.38 83 TRP A O 1
ATOM 673 N N . VAL A 1 84 ? -22.831 -23.128 -1.727 1.00 75.69 84 VAL A N 1
ATOM 674 C CA . VAL A 1 84 ? -22.251 -23.232 -0.376 1.00 75.69 84 VAL A CA 1
ATOM 675 C C . VAL A 1 84 ? -20.766 -23.542 -0.488 1.00 75.69 84 VAL A C 1
ATOM 677 O O . VAL A 1 84 ? -19.954 -22.881 0.156 1.00 75.69 84 VAL A O 1
ATOM 680 N N . LEU A 1 85 ? -20.408 -24.489 -1.359 1.00 75.44 85 LEU A N 1
ATOM 681 C CA . LEU A 1 85 ? -19.014 -24.790 -1.672 1.00 75.44 85 LEU A CA 1
ATOM 682 C C . LEU A 1 85 ? -18.287 -23.589 -2.255 1.00 75.44 85 LEU A C 1
ATOM 684 O O . LEU A 1 85 ? -17.173 -23.291 -1.844 1.00 75.44 85 LEU A O 1
ATOM 688 N N . PHE A 1 86 ? -18.935 -22.867 -3.164 1.00 75.06 86 PHE A N 1
ATOM 689 C CA . PHE A 1 86 ? -18.387 -21.647 -3.732 1.00 75.06 86 PHE A CA 1
ATOM 690 C C . PHE A 1 86 ? -18.129 -20.597 -2.653 1.00 75.06 86 PHE A C 1
ATOM 692 O O . PHE A 1 86 ? -17.047 -20.031 -2.613 1.00 75.06 86 PHE A O 1
ATOM 699 N N . ARG A 1 87 ? -19.073 -20.364 -1.731 1.00 75.12 87 ARG A N 1
ATOM 700 C CA . ARG A 1 87 ? -18.855 -19.436 -0.610 1.00 75.12 87 ARG A CA 1
ATOM 701 C C . ARG A 1 87 ? -17.744 -19.890 0.328 1.00 75.12 87 ARG A C 1
ATOM 703 O O . ARG A 1 87 ? -17.002 -19.044 0.817 1.00 75.12 87 ARG A O 1
ATOM 710 N N . PHE A 1 88 ? -17.633 -21.192 0.575 1.00 79.81 88 PHE A N 1
ATOM 711 C CA . PHE A 1 88 ? -16.565 -21.756 1.391 1.00 79.81 88 PHE A CA 1
ATOM 712 C C . PHE A 1 88 ? -15.201 -21.559 0.723 1.00 79.81 88 PHE A C 1
ATOM 714 O O . PHE A 1 88 ? -14.311 -20.978 1.333 1.00 79.81 88 PHE A O 1
ATOM 721 N N . LEU A 1 89 ? -15.069 -21.952 -0.547 1.00 76.94 89 LEU A N 1
ATOM 722 C CA . LEU A 1 89 ? -13.856 -21.784 -1.344 1.00 76.94 89 LEU A CA 1
ATOM 723 C C . LEU A 1 89 ? -13.485 -20.317 -1.510 1.00 76.94 89 LEU A C 1
ATOM 725 O O . LEU A 1 89 ? -12.342 -19.963 -1.275 1.00 76.94 89 LEU A O 1
ATOM 729 N N . LEU A 1 90 ? -14.442 -19.457 -1.848 1.00 74.44 90 LEU A N 1
ATOM 730 C CA . LEU A 1 90 ? -14.215 -18.026 -1.999 1.00 74.44 90 LEU A CA 1
ATOM 731 C C . LEU A 1 90 ? -13.824 -17.388 -0.663 1.00 74.44 90 LEU A C 1
ATOM 733 O O . LEU A 1 90 ? -12.895 -16.597 -0.622 1.00 74.44 90 LEU A O 1
ATOM 737 N N . GLY A 1 91 ? -14.475 -17.758 0.442 1.00 74.25 91 GLY A N 1
ATOM 738 C CA . GLY A 1 91 ? -14.105 -17.284 1.774 1.00 74.25 91 GLY A CA 1
ATOM 739 C C . GLY A 1 91 ? -12.711 -17.749 2.197 1.00 74.25 91 GLY A C 1
ATOM 740 O O . GLY A 1 91 ? -11.977 -16.983 2.810 1.00 74.25 91 GLY A O 1
ATOM 741 N N . HIS A 1 92 ? -12.326 -18.977 1.846 1.00 72.00 92 HIS A N 1
ATOM 742 C CA . HIS A 1 92 ? -11.002 -19.520 2.139 1.00 72.00 92 HIS A CA 1
ATOM 743 C C . HIS A 1 92 ? -9.921 -18.915 1.240 1.00 72.00 92 HIS A C 1
ATOM 745 O O . HIS A 1 92 ? -8.833 -18.614 1.715 1.00 72.00 92 HIS A O 1
ATOM 751 N N . LEU A 1 93 ? -10.236 -18.691 -0.037 1.00 67.25 93 LEU A N 1
ATOM 752 C CA . LEU A 1 93 ? -9.366 -18.040 -1.006 1.00 67.25 93 LEU A CA 1
ATOM 753 C C . LEU A 1 93 ? -9.155 -16.576 -0.607 1.00 67.25 93 LEU A C 1
ATOM 755 O O . LEU A 1 93 ? -8.021 -16.147 -0.506 1.00 67.25 93 LEU A O 1
ATOM 759 N N . ILE A 1 94 ? -10.204 -15.835 -0.248 1.00 65.75 94 ILE A N 1
ATOM 760 C CA . ILE A 1 94 ? -10.076 -14.456 0.254 1.00 65.75 94 ILE A CA 1
ATOM 761 C C . ILE A 1 94 ? -9.271 -14.403 1.564 1.00 65.75 94 ILE A C 1
ATOM 763 O O . ILE A 1 94 ? -8.508 -13.466 1.767 1.00 65.75 94 ILE A O 1
ATOM 767 N N . ARG A 1 95 ? -9.418 -15.393 2.457 1.00 61.94 95 ARG A N 1
ATOM 768 C CA . ARG A 1 95 ? -8.660 -15.432 3.722 1.00 61.94 95 ARG A CA 1
ATOM 769 C C . ARG A 1 95 ? -7.198 -15.844 3.556 1.00 61.94 95 ARG A C 1
ATOM 771 O O . ARG A 1 95 ? -6.370 -15.360 4.314 1.00 61.94 95 ARG A O 1
ATOM 778 N N . ASN A 1 96 ? -6.887 -16.737 2.615 1.00 56.12 96 ASN A N 1
ATOM 779 C CA . ASN A 1 96 ? -5.544 -17.316 2.479 1.00 56.12 96 ASN A CA 1
ATOM 780 C C . ASN A 1 96 ? -4.745 -16.780 1.294 1.00 56.12 96 ASN A C 1
ATOM 782 O O . ASN A 1 96 ? -3.523 -16.883 1.291 1.00 56.12 96 ASN A O 1
ATOM 786 N N . THR A 1 97 ? -5.405 -16.231 0.280 1.00 51.16 97 THR A N 1
ATOM 787 C CA . THR A 1 97 ? -4.737 -15.574 -0.837 1.00 51.16 97 THR A CA 1
ATOM 788 C C . THR A 1 97 ? -4.978 -14.079 -0.732 1.00 51.16 97 THR A C 1
ATOM 790 O O . THR A 1 97 ? -6.099 -13.594 -0.868 1.00 51.16 97 THR A O 1
ATOM 793 N N . HIS A 1 98 ? -3.884 -13.347 -0.539 1.00 49.12 98 HIS A N 1
ATOM 794 C CA . HIS A 1 98 ? -3.734 -11.913 -0.795 1.00 49.12 98 HIS A CA 1
ATOM 795 C C . HIS A 1 98 ? -3.919 -11.595 -2.300 1.00 49.12 98 HIS A C 1
ATOM 797 O O . HIS A 1 98 ? -3.129 -10.880 -2.913 1.00 49.12 98 HIS A O 1
ATOM 803 N N . LEU A 1 99 ? -4.948 -12.153 -2.944 1.00 43.41 99 LEU A N 1
ATOM 804 C CA . LEU A 1 99 ? -5.310 -11.859 -4.324 1.00 43.41 99 LEU A CA 1
ATOM 805 C C . LEU A 1 99 ? -6.039 -10.517 -4.328 1.00 43.41 99 LEU A C 1
ATOM 807 O O . LEU A 1 99 ? -7.266 -10.435 -4.344 1.00 43.41 99 LEU A O 1
ATOM 811 N N . VAL A 1 100 ? -5.248 -9.445 -4.311 1.00 41.41 100 VAL A N 1
ATOM 812 C CA . VAL A 1 100 ? -5.671 -8.144 -4.823 1.00 41.41 100 VAL A CA 1
ATOM 813 C C . VAL A 1 100 ? -6.058 -8.384 -6.281 1.00 41.41 100 VAL A C 1
ATOM 815 O O . VAL A 1 100 ? -5.211 -8.457 -7.170 1.00 41.41 100 VAL A O 1
ATOM 818 N N . VAL A 1 101 ? -7.350 -8.602 -6.527 1.00 39.66 101 VAL A N 1
ATOM 819 C CA . VAL A 1 101 ? -7.908 -8.716 -7.872 1.00 39.66 101 VAL A CA 1
ATOM 820 C C . VAL A 1 101 ? -7.815 -7.336 -8.513 1.00 39.66 101 VAL A C 1
ATOM 822 O O . VAL A 1 101 ? -8.747 -6.545 -8.468 1.00 39.66 101 VAL A O 1
ATOM 825 N N . ASN A 1 102 ? -6.671 -7.056 -9.127 1.00 36.94 102 ASN A N 1
ATOM 826 C CA . ASN A 1 102 ? -6.519 -6.010 -10.130 1.00 36.94 102 ASN A CA 1
ATOM 827 C C . ASN A 1 102 ? -6.347 -6.684 -11.501 1.00 36.94 102 ASN A C 1
ATOM 829 O O . ASN A 1 102 ? -5.350 -6.527 -12.196 1.00 36.94 102 ASN A O 1
ATOM 833 N N . LEU A 1 103 ? -7.324 -7.521 -11.868 1.00 41.56 103 LEU A N 1
ATOM 834 C CA . LEU A 1 103 ? -7.373 -8.249 -13.146 1.00 41.56 103 LEU A CA 1
ATOM 835 C C . LEU A 1 103 ? -8.394 -7.681 -14.119 1.00 41.56 103 LEU A C 1
ATOM 837 O O . LEU A 1 103 ? -8.933 -8.394 -14.961 1.00 41.56 103 LEU A O 1
ATOM 841 N N . SER A 1 104 ? -8.648 -6.383 -14.038 1.00 38.44 104 SER A N 1
ATOM 842 C CA . SER A 1 104 ? -9.608 -5.769 -14.946 1.00 38.44 104 SER A CA 1
ATOM 843 C C . SER A 1 104 ? -9.018 -5.373 -16.302 1.00 38.44 104 SER A C 1
ATOM 845 O O . SER A 1 104 ? -9.801 -4.955 -17.139 1.00 38.44 104 SER A O 1
ATOM 847 N N . ASN A 1 105 ? -7.707 -5.520 -16.582 1.00 41.44 105 ASN A N 1
ATOM 848 C CA . ASN A 1 105 ? -7.163 -5.072 -17.883 1.00 41.44 105 ASN A CA 1
ATOM 849 C C . ASN A 1 105 ? -5.976 -5.839 -18.504 1.00 41.44 105 ASN A C 1
ATOM 851 O O . ASN A 1 105 ? -5.610 -5.536 -19.642 1.00 41.44 105 ASN A O 1
ATOM 855 N N . SER A 1 106 ? -5.378 -6.846 -17.863 1.00 42.72 106 SER A N 1
ATOM 856 C CA . SER A 1 106 ? -4.221 -7.554 -18.440 1.00 42.72 106 SER A CA 1
ATOM 857 C C . SER A 1 106 ? -4.645 -8.635 -19.441 1.00 42.72 106 SER A C 1
ATOM 859 O O . SER A 1 106 ? -4.629 -9.837 -19.182 1.00 42.72 106 SER A O 1
ATOM 861 N N . LYS A 1 107 ? -5.000 -8.194 -20.651 1.00 43.69 107 LYS A N 1
ATOM 862 C CA . LYS A 1 107 ? -5.051 -9.047 -21.842 1.00 43.69 107 LYS A CA 1
ATOM 863 C C . LYS A 1 107 ? -3.633 -9.573 -22.096 1.00 43.69 107 LYS A C 1
ATOM 865 O O . LYS A 1 107 ? -2.841 -8.886 -22.733 1.00 43.69 107 LYS A O 1
ATOM 870 N N . CYS A 1 108 ? -3.308 -10.759 -21.573 1.00 39.91 108 CYS A N 1
ATOM 871 C CA . CYS A 1 108 ? -2.040 -11.448 -21.825 1.00 39.91 108 CYS A CA 1
ATOM 872 C C . CYS A 1 108 ? -1.910 -11.696 -23.333 1.00 39.91 108 CYS A C 1
ATOM 874 O O . CYS A 1 108 ? -2.478 -12.636 -23.887 1.00 39.91 108 CYS A O 1
ATOM 876 N N . ARG A 1 109 ? -1.241 -10.775 -24.027 1.00 50.78 109 ARG A N 1
ATOM 877 C CA . ARG A 1 109 ? -0.963 -10.863 -25.455 1.00 50.78 109 ARG A CA 1
ATOM 878 C C . ARG A 1 109 ? 0.341 -11.643 -25.589 1.00 50.78 109 ARG A C 1
ATOM 880 O O . ARG A 1 109 ? 1.372 -11.177 -25.122 1.00 50.78 109 ARG A O 1
ATOM 887 N N . MET A 1 110 ? 0.279 -12.825 -26.202 1.00 47.53 110 MET A N 1
ATOM 888 C CA . MET A 1 110 ? 1.473 -13.578 -26.586 1.00 47.53 110 MET A CA 1
ATOM 889 C C . MET A 1 110 ? 2.424 -12.677 -27.382 1.00 47.53 110 MET A C 1
ATOM 891 O O . MET A 1 110 ? 1.989 -12.020 -28.335 1.00 47.53 110 MET A O 1
ATOM 895 N N . VAL A 1 111 ? 3.693 -12.648 -26.966 1.00 52.91 111 VAL A N 1
ATOM 896 C CA . VAL A 1 111 ? 4.764 -11.850 -27.577 1.00 52.91 111 VAL A CA 1
ATOM 897 C C . VAL A 1 111 ? 4.882 -12.247 -29.045 1.00 52.91 111 VAL A C 1
ATOM 899 O O . VAL A 1 111 ? 5.130 -13.409 -29.373 1.00 52.91 111 VAL A O 1
ATOM 902 N N . LYS A 1 112 ? 4.642 -11.294 -29.946 1.00 59.66 112 LYS A N 1
ATOM 903 C CA . LYS A 1 112 ? 4.874 -11.507 -31.376 1.00 59.66 112 LYS A CA 1
ATOM 904 C C . LYS A 1 112 ? 6.374 -11.378 -31.623 1.00 59.66 112 LYS A C 1
ATOM 906 O O . LYS A 1 112 ? 7.024 -10.528 -31.034 1.00 59.66 112 LYS A O 1
ATOM 911 N N . SER A 1 113 ? 6.924 -12.212 -32.503 1.00 63.06 113 SER A N 1
ATOM 912 C CA . SER A 1 113 ? 8.307 -12.052 -32.963 1.00 63.06 113 SER A CA 1
ATOM 913 C C . SER A 1 113 ? 8.495 -10.644 -33.541 1.00 63.06 113 SER A C 1
ATOM 915 O O . SER A 1 113 ? 7.824 -10.264 -34.504 1.00 63.06 113 SER A O 1
ATOM 917 N N . VAL A 1 114 ? 9.393 -9.871 -32.930 1.00 73.38 114 VAL A N 1
ATOM 918 C CA . VAL A 1 114 ? 9.762 -8.527 -33.375 1.00 73.38 114 VAL A CA 1
ATOM 919 C C . VAL A 1 114 ? 10.657 -8.649 -34.605 1.00 73.38 114 VAL A C 1
ATOM 921 O O . VAL A 1 114 ? 11.830 -8.998 -34.501 1.00 73.38 114 VAL A O 1
ATOM 924 N N . GLY A 1 115 ? 10.088 -8.411 -35.787 1.00 75.62 115 GLY A N 1
ATOM 925 C CA . GLY A 1 115 ? 10.783 -8.599 -37.065 1.00 75.62 115 GLY A CA 1
ATOM 926 C C . GLY A 1 115 ? 11.680 -7.435 -37.506 1.00 75.62 115 GLY A C 1
ATOM 927 O O . GLY A 1 115 ? 12.479 -7.612 -38.422 1.00 75.62 115 GLY A O 1
ATOM 928 N N . ASN A 1 116 ? 11.554 -6.245 -36.905 1.00 85.94 116 ASN A N 1
ATOM 929 C CA . ASN A 1 116 ? 12.355 -5.059 -37.238 1.00 85.94 116 ASN A CA 1
ATOM 930 C C . ASN A 1 116 ? 12.401 -4.039 -36.073 1.00 85.94 116 ASN A C 1
ATOM 932 O O . ASN A 1 116 ? 11.664 -4.162 -35.097 1.00 85.94 116 ASN A O 1
ATOM 936 N N . LEU A 1 117 ? 13.284 -3.037 -36.178 1.00 88.00 117 LEU A N 1
ATOM 937 C CA . LEU A 1 117 ? 13.513 -2.009 -35.148 1.00 88.00 117 LEU A CA 1
ATOM 938 C C . LEU A 1 117 ? 12.251 -1.196 -34.818 1.00 88.00 117 LEU A C 1
ATOM 940 O O . LEU A 1 117 ? 11.975 -0.938 -33.652 1.00 88.00 117 LEU A O 1
ATOM 944 N N . GLU A 1 118 ? 11.484 -0.801 -35.833 1.00 87.38 118 GLU A N 1
ATOM 945 C CA . GLU A 1 118 ? 10.271 0.002 -35.648 1.00 87.38 118 GLU A CA 1
ATOM 946 C C . GLU A 1 118 ? 9.192 -0.779 -34.887 1.00 87.38 118 GLU A C 1
ATOM 948 O O . GLU A 1 118 ? 8.605 -0.250 -33.946 1.00 87.38 118 GLU A O 1
ATOM 953 N N . ALA A 1 119 ? 9.024 -2.070 -35.195 1.00 88.25 119 ALA A N 1
ATOM 954 C CA . ALA A 1 119 ? 8.155 -2.969 -34.441 1.00 88.25 119 ALA A CA 1
ATOM 955 C C . ALA A 1 119 ? 8.626 -3.143 -32.987 1.00 88.25 119 ALA A C 1
ATOM 957 O O . ALA A 1 119 ? 7.793 -3.234 -32.089 1.00 88.25 119 ALA A O 1
ATOM 958 N N . ALA A 1 120 ? 9.942 -3.145 -32.737 1.00 88.75 120 ALA A N 1
ATOM 959 C CA . ALA A 1 120 ? 10.495 -3.217 -31.383 1.00 88.75 120 ALA A CA 1
ATOM 960 C C . ALA A 1 120 ? 10.127 -1.974 -30.565 1.00 88.75 120 ALA A C 1
ATOM 962 O O . ALA A 1 120 ? 9.673 -2.077 -29.428 1.00 88.75 120 ALA A O 1
ATOM 963 N N . VAL A 1 121 ? 10.303 -0.790 -31.159 1.00 88.88 121 VAL A N 1
ATOM 964 C CA . VAL A 1 121 ? 9.956 0.490 -30.531 1.00 88.88 121 VAL A CA 1
ATOM 965 C C . VAL A 1 121 ? 8.450 0.584 -30.301 1.00 88.88 121 VAL A C 1
ATOM 967 O O . VAL A 1 121 ? 8.024 0.991 -29.221 1.00 88.88 121 VAL A O 1
ATOM 970 N N . GLU A 1 122 ? 7.636 0.171 -31.275 1.00 90.31 122 GLU A N 1
ATOM 971 C CA . GLU A 1 122 ? 6.181 0.138 -31.129 1.00 90.31 122 GLU A CA 1
ATOM 972 C C . GLU A 1 122 ? 5.754 -0.788 -29.983 1.00 90.31 122 GLU A C 1
ATOM 974 O O . GLU A 1 122 ? 4.911 -0.399 -29.173 1.00 90.31 122 GLU A O 1
ATOM 979 N N . GLU A 1 123 ? 6.359 -1.973 -29.859 1.00 90.38 123 GLU A N 1
ATOM 980 C CA . GLU A 1 123 ? 6.063 -2.903 -28.767 1.00 90.38 123 GLU A CA 1
ATOM 981 C C . GLU A 1 123 ? 6.489 -2.348 -27.404 1.00 90.38 123 GLU A C 1
ATOM 983 O O . GLU A 1 123 ? 5.696 -2.387 -26.464 1.00 90.38 123 GLU A O 1
ATOM 988 N N . ILE A 1 124 ? 7.677 -1.745 -27.298 1.00 89.75 124 ILE A N 1
ATOM 989 C CA . ILE A 1 124 ? 8.131 -1.073 -26.069 1.00 89.75 124 ILE A CA 1
ATOM 990 C C . ILE A 1 124 ? 7.151 0.038 -25.669 1.00 89.75 124 ILE A C 1
ATOM 992 O O . ILE A 1 124 ? 6.737 0.120 -24.512 1.00 89.75 124 ILE A O 1
ATOM 996 N N . MET A 1 125 ? 6.725 0.870 -26.622 1.00 89.31 125 MET A N 1
ATOM 997 C CA . MET A 1 125 ? 5.767 1.946 -26.361 1.00 89.31 125 MET A CA 1
ATOM 998 C C . MET A 1 125 ? 4.371 1.409 -26.024 1.00 89.31 125 MET A C 1
ATOM 1000 O O . MET A 1 125 ? 3.664 2.003 -25.210 1.00 89.31 125 MET A O 1
ATOM 1004 N N . ALA A 1 126 ? 3.959 0.288 -26.619 1.00 91.00 126 ALA A N 1
ATOM 1005 C CA . ALA A 1 126 ? 2.708 -0.382 -26.285 1.00 91.00 126 ALA A CA 1
ATOM 1006 C C . ALA A 1 126 ? 2.736 -0.954 -24.861 1.00 91.00 126 ALA A C 1
ATOM 1008 O O . ALA A 1 126 ? 1.760 -0.786 -24.129 1.00 91.00 126 ALA A O 1
ATOM 1009 N N . LEU A 1 127 ? 3.853 -1.567 -24.454 1.00 89.38 127 LEU A N 1
ATOM 1010 C CA . LEU A 1 127 ? 4.070 -2.025 -23.083 1.00 89.38 127 LEU A CA 1
ATOM 1011 C C . LEU A 1 127 ? 4.026 -0.845 -22.114 1.00 89.38 127 LEU A C 1
ATOM 1013 O O . LEU A 1 127 ? 3.245 -0.890 -21.169 1.00 89.38 127 LEU A O 1
ATOM 1017 N N . TYR A 1 128 ? 4.751 0.243 -22.389 1.00 87.94 128 TYR A N 1
ATOM 1018 C CA . TYR A 1 128 ? 4.746 1.448 -21.550 1.00 87.94 128 TYR A CA 1
ATOM 1019 C C . TYR A 1 128 ? 3.332 2.021 -21.353 1.00 87.94 128 TYR A C 1
ATOM 1021 O O . TYR A 1 128 ? 2.931 2.332 -20.236 1.00 87.94 128 TYR A O 1
ATOM 1029 N N . ARG A 1 129 ? 2.526 2.087 -22.421 1.00 89.62 129 ARG A N 1
ATOM 1030 C CA . ARG A 1 129 ? 1.129 2.562 -22.363 1.00 89.62 129 ARG A CA 1
ATOM 1031 C C . ARG A 1 129 ? 0.174 1.621 -21.625 1.00 89.62 129 ARG A C 1
ATOM 1033 O O . ARG A 1 129 ? -0.938 2.034 -21.313 1.00 89.62 129 ARG A O 1
ATOM 1040 N N . SER A 1 130 ? 0.560 0.365 -21.404 1.00 88.88 130 SER A N 1
ATOM 1041 C CA . SER A 1 130 ? -0.261 -0.611 -20.678 1.00 88.88 130 SER A CA 1
ATOM 1042 C C . SER A 1 130 ? -0.119 -0.516 -19.157 1.00 88.88 130 SER A C 1
ATOM 1044 O O . SER A 1 130 ? -0.931 -1.102 -18.440 1.00 88.88 130 SER A O 1
ATOM 1046 N N . PHE A 1 131 ? 0.881 0.221 -18.665 1.00 85.62 131 PHE A N 1
ATOM 1047 C CA . PHE A 1 131 ? 1.055 0.442 -17.235 1.00 85.62 131 PHE A CA 1
ATOM 1048 C C . PHE A 1 131 ? -0.058 1.326 -16.662 1.00 85.62 131 PHE A C 1
ATOM 1050 O O . PHE A 1 131 ? -0.609 2.174 -17.373 1.00 85.62 131 PHE A O 1
ATOM 1057 N N . PRO A 1 132 ? -0.384 1.155 -15.367 1.00 92.12 132 PRO A N 1
ATOM 1058 C CA . PRO A 1 132 ? -1.158 2.142 -14.630 1.00 92.12 132 PRO A CA 1
ATOM 1059 C C . PRO A 1 132 ? -0.547 3.546 -14.773 1.00 92.12 132 PRO A C 1
ATOM 1061 O O . PRO A 1 132 ? 0.657 3.673 -15.016 1.00 92.12 132 PRO A O 1
ATOM 1064 N N . PRO A 1 133 ? -1.357 4.609 -14.631 1.00 93.75 133 PRO A N 1
ATOM 1065 C CA . PRO A 1 133 ? -0.826 5.962 -14.608 1.00 93.75 133 PRO A CA 1
ATOM 1066 C C . PRO A 1 133 ? 0.191 6.099 -13.475 1.00 93.75 133 PRO A C 1
ATOM 1068 O O . PRO A 1 133 ? -0.012 5.568 -12.380 1.00 93.75 133 PRO A O 1
ATOM 1071 N N . ARG A 1 134 ? 1.274 6.829 -13.748 1.00 95.88 134 ARG A N 1
ATOM 1072 C CA . ARG A 1 134 ? 2.297 7.106 -12.744 1.00 95.88 134 ARG A CA 1
ATOM 1073 C C . ARG A 1 134 ? 1.690 7.937 -11.607 1.00 95.88 134 ARG A C 1
ATOM 1075 O O . ARG A 1 134 ? 1.018 8.926 -11.914 1.00 95.88 134 ARG A O 1
ATOM 1082 N N . PRO A 1 135 ? 1.934 7.580 -10.335 1.00 96.88 135 PRO A N 1
ATOM 1083 C CA . PRO A 1 135 ? 1.539 8.422 -9.216 1.00 96.88 135 PRO A CA 1
ATOM 1084 C C . PRO A 1 135 ? 2.258 9.775 -9.286 1.00 96.88 135 PRO A C 1
ATOM 1086 O O . PRO A 1 135 ? 3.417 9.877 -9.695 1.00 96.88 135 PRO A O 1
ATOM 1089 N N . SER A 1 136 ? 1.559 10.836 -8.908 1.00 97.88 136 SER A N 1
ATOM 1090 C CA . SER A 1 136 ? 2.138 12.170 -8.773 1.00 97.88 136 SER A CA 1
ATOM 1091 C C . SER A 1 136 ? 3.096 12.235 -7.579 1.00 97.88 136 SER A C 1
ATOM 1093 O O . SER A 1 136 ? 2.993 11.456 -6.631 1.00 97.88 136 SER A O 1
ATOM 1095 N N . ALA A 1 137 ? 4.021 13.199 -7.594 1.00 96.50 137 ALA A N 1
ATOM 1096 C CA . ALA A 1 137 ? 4.942 13.403 -6.474 1.00 96.50 137 ALA A CA 1
ATOM 1097 C C . ALA A 1 137 ? 4.196 13.680 -5.154 1.00 96.50 137 ALA A C 1
ATOM 1099 O O . ALA A 1 137 ? 4.575 13.157 -4.113 1.00 96.50 137 ALA A O 1
ATOM 1100 N N . GLU A 1 138 ? 3.090 14.428 -5.216 1.00 98.25 138 GLU A N 1
ATOM 1101 C CA . GLU A 1 138 ? 2.242 14.712 -4.055 1.00 98.25 138 GLU A CA 1
ATOM 1102 C C . GLU A 1 138 ? 1.619 13.435 -3.469 1.00 98.25 138 GLU A C 1
ATOM 1104 O O . GLU A 1 138 ? 1.561 13.284 -2.251 1.00 98.25 138 GLU A O 1
ATOM 1109 N N . GLU A 1 139 ? 1.194 12.488 -4.313 1.00 97.75 139 GLU A N 1
ATOM 1110 C CA . GLU A 1 139 ? 0.658 11.194 -3.866 1.00 97.75 139 GLU A CA 1
ATOM 1111 C C . GLU A 1 139 ? 1.737 10.313 -3.227 1.00 97.75 139 GLU A C 1
ATOM 1113 O O . GLU A 1 139 ? 1.474 9.660 -2.216 1.00 97.75 139 GLU A O 1
ATOM 1118 N N . VAL A 1 140 ? 2.955 10.314 -3.778 1.00 98.38 140 VAL A N 1
ATOM 1119 C CA . VAL A 1 140 ? 4.102 9.586 -3.208 1.00 98.38 140 VAL A CA 1
ATOM 1120 C C . VAL A 1 140 ? 4.468 10.149 -1.832 1.00 98.38 140 VAL A C 1
ATOM 1122 O O . VAL A 1 140 ? 4.608 9.390 -0.870 1.00 98.38 140 VAL A O 1
ATOM 1125 N N . ASP A 1 141 ? 4.554 11.474 -1.708 1.00 98.12 141 ASP A N 1
ATOM 1126 C CA . ASP A 1 141 ? 4.848 12.142 -0.438 1.00 98.12 141 ASP A CA 1
ATOM 1127 C C . ASP A 1 141 ? 3.733 11.909 0.593 1.00 98.12 141 ASP A C 1
ATOM 1129 O O . ASP A 1 141 ? 4.007 11.631 1.766 1.00 98.12 141 ASP A O 1
ATOM 1133 N N . ALA A 1 142 ? 2.469 11.948 0.159 1.00 98.06 142 ALA A N 1
ATOM 1134 C CA . ALA A 1 142 ? 1.326 11.631 1.007 1.00 98.06 142 ALA A CA 1
ATOM 1135 C C . ALA A 1 142 ? 1.361 10.175 1.498 1.00 98.06 142 ALA A C 1
ATOM 1137 O O . ALA A 1 142 ? 1.103 9.928 2.677 1.00 98.06 142 ALA A O 1
ATOM 1138 N N . ALA A 1 143 ? 1.723 9.217 0.639 1.00 98.06 143 ALA A N 1
ATOM 1139 C CA . ALA A 1 143 ? 1.854 7.809 1.010 1.00 98.06 143 ALA A CA 1
ATOM 1140 C C . ALA A 1 143 ? 2.966 7.590 2.052 1.00 98.06 143 ALA A C 1
ATOM 1142 O O . ALA A 1 143 ? 2.751 6.900 3.052 1.00 98.06 143 ALA A O 1
ATOM 1143 N N . LEU A 1 144 ? 4.129 8.229 1.875 1.00 98.06 144 LEU A N 1
ATOM 1144 C CA . LEU A 1 144 ? 5.224 8.190 2.853 1.00 98.06 144 LEU A CA 1
ATOM 1145 C C . LEU A 1 144 ? 4.799 8.772 4.205 1.00 98.06 144 LEU A C 1
ATOM 1147 O O . LEU A 1 144 ? 5.040 8.169 5.255 1.00 98.06 144 LEU A O 1
ATOM 1151 N N . PHE A 1 145 ? 4.133 9.928 4.183 1.00 97.94 145 PHE A N 1
ATOM 1152 C CA . PHE A 1 145 ? 3.616 10.567 5.389 1.00 97.94 145 PHE A CA 1
ATOM 1153 C C . PHE A 1 145 ? 2.564 9.702 6.096 1.00 97.94 145 PHE A C 1
ATOM 1155 O O . PHE A 1 145 ? 2.564 9.607 7.326 1.00 97.94 145 PHE A O 1
ATOM 1162 N N . LEU A 1 146 ? 1.679 9.052 5.338 1.00 97.75 146 LEU A N 1
ATOM 1163 C CA . LEU A 1 146 ? 0.637 8.185 5.877 1.00 97.75 146 LEU A CA 1
ATOM 1164 C C . LEU A 1 146 ? 1.237 6.976 6.602 1.00 97.75 146 LEU A C 1
ATOM 1166 O O . LEU A 1 146 ? 0.852 6.703 7.739 1.00 97.75 146 LEU A O 1
ATOM 1170 N N . ILE A 1 147 ? 2.221 6.298 6.000 1.00 96.56 147 ILE A N 1
ATOM 1171 C CA . ILE A 1 147 ? 2.895 5.143 6.619 1.00 96.56 147 ILE A CA 1
ATOM 1172 C C . ILE A 1 147 ? 3.522 5.534 7.962 1.00 96.56 147 ILE A C 1
ATOM 1174 O O . ILE A 1 147 ? 3.384 4.798 8.938 1.00 96.56 147 ILE A O 1
ATOM 1178 N N . GLY A 1 148 ? 4.156 6.710 8.032 1.00 94.62 148 GLY A N 1
ATOM 1179 C CA . GLY A 1 148 ? 4.761 7.215 9.266 1.00 94.62 148 GLY A CA 1
ATOM 1180 C C . GLY A 1 148 ? 3.756 7.548 10.377 1.00 94.62 148 GLY A C 1
ATOM 1181 O O . GLY A 1 148 ? 4.111 7.499 11.553 1.00 94.62 148 GLY A O 1
ATOM 1182 N N . ASN A 1 149 ? 2.503 7.863 10.032 1.00 97.56 149 ASN A N 1
ATOM 1183 C CA . ASN A 1 149 ? 1.496 8.340 10.987 1.00 97.56 149 ASN A CA 1
ATOM 1184 C C . ASN A 1 149 ? 0.394 7.335 11.327 1.00 97.56 149 ASN A C 1
ATOM 1186 O O . ASN A 1 149 ? -0.286 7.519 12.346 1.00 97.56 149 ASN A O 1
ATOM 1190 N N . VAL A 1 150 ? 0.203 6.283 10.525 1.00 97.75 150 VAL A N 1
ATOM 1191 C CA . VAL A 1 150 ? -0.821 5.266 10.804 1.00 97.75 150 VAL A CA 1
ATOM 1192 C C . VAL A 1 150 ? -0.621 4.667 12.193 1.00 97.75 150 VAL A C 1
ATOM 1194 O O . VAL A 1 150 ? -1.582 4.577 12.951 1.00 97.75 150 VAL A O 1
ATOM 1197 N N . ASP A 1 151 ? 0.612 4.313 12.567 1.00 95.94 151 ASP A N 1
ATOM 1198 C CA . ASP A 1 151 ? 0.879 3.649 13.851 1.00 95.94 151 ASP A CA 1
ATOM 1199 C C . ASP A 1 151 ? 0.521 4.533 15.049 1.00 95.94 151 ASP A C 1
ATOM 1201 O O . ASP A 1 151 ? -0.069 4.078 16.034 1.00 95.94 151 ASP A O 1
ATOM 1205 N N . ALA A 1 152 ? 0.819 5.830 14.949 1.00 97.06 152 ALA A N 1
ATOM 1206 C CA . ALA A 1 152 ? 0.464 6.802 15.976 1.00 97.06 152 ALA A CA 1
ATOM 1207 C C . ALA A 1 152 ? -1.060 6.968 16.091 1.00 97.06 152 ALA A C 1
ATOM 1209 O O . ALA A 1 152 ? -1.614 7.007 17.198 1.00 97.06 152 ALA A O 1
ATOM 1210 N N . THR A 1 153 ? -1.747 7.022 14.950 1.00 96.88 153 THR A N 1
ATOM 1211 C CA . THR A 1 153 ? -3.208 7.145 14.877 1.00 96.88 153 THR A CA 1
ATOM 1212 C C . THR A 1 153 ? -3.887 5.894 15.439 1.00 96.88 153 THR A C 1
ATOM 1214 O O . THR A 1 153 ? -4.728 5.996 16.337 1.00 96.88 153 THR A O 1
ATOM 1217 N N . GLN A 1 154 ? -3.456 4.705 15.010 1.00 97.62 154 GLN A N 1
ATOM 1218 C CA . GLN A 1 154 ? -3.928 3.408 15.496 1.00 97.62 154 GLN A CA 1
ATOM 1219 C C . GLN A 1 154 ? -3.757 3.286 17.014 1.00 97.62 154 GLN A C 1
ATOM 1221 O O . GLN A 1 154 ? -4.723 2.999 17.725 1.00 97.62 154 GLN A O 1
ATOM 1226 N N . SER A 1 155 ? -2.555 3.567 17.526 1.00 97.56 155 SER A N 1
ATOM 1227 C CA . SER A 1 155 ? -2.252 3.521 18.961 1.00 97.56 155 SER A CA 1
ATOM 1228 C C . SER A 1 155 ? -3.163 4.452 19.770 1.00 97.56 155 SER A C 1
ATOM 1230 O O . SER A 1 155 ? -3.734 4.053 20.789 1.00 97.56 155 SER A O 1
ATOM 1232 N N . THR A 1 156 ? -3.396 5.668 19.269 1.00 98.19 156 THR A N 1
ATOM 1233 C CA . THR A 1 156 ? -4.303 6.643 19.893 1.00 98.19 156 THR A CA 1
ATOM 1234 C C . THR A 1 156 ? -5.742 6.120 19.946 1.00 98.19 156 THR A C 1
ATOM 1236 O O . THR A 1 156 ? -6.409 6.219 20.980 1.00 98.19 156 THR A O 1
ATOM 1239 N N . HIS A 1 157 ? -6.237 5.513 18.865 1.00 97.94 157 HIS A N 1
ATOM 1240 C CA . HIS A 1 157 ? -7.577 4.924 18.838 1.00 97.94 157 HIS A CA 1
ATOM 1241 C C . HIS A 1 157 ? -7.718 3.731 19.788 1.00 97.94 157 HIS A C 1
ATOM 1243 O O . HIS A 1 157 ? -8.712 3.651 20.517 1.00 97.94 157 HIS A O 1
ATOM 1249 N N . LEU A 1 158 ? -6.720 2.848 19.844 1.00 98.25 158 LEU A N 1
ATOM 1250 C CA . LEU A 1 158 ? -6.700 1.712 20.767 1.00 98.25 158 LEU A CA 1
ATOM 1251 C C . LEU A 1 158 ? -6.652 2.164 22.234 1.00 98.25 158 LEU A C 1
ATOM 1253 O O . LEU A 1 158 ? -7.360 1.608 23.077 1.00 98.25 158 LEU A O 1
ATOM 1257 N N . GLN A 1 159 ? -5.889 3.216 22.545 1.00 97.88 159 GLN A N 1
ATOM 1258 C CA . GLN A 1 159 ? -5.852 3.806 23.884 1.00 97.88 159 GLN A CA 1
ATOM 1259 C C . GLN A 1 159 ? -7.193 4.447 24.272 1.00 97.88 159 GLN A C 1
ATOM 1261 O O . GLN A 1 159 ? -7.636 4.340 25.415 1.00 97.88 159 GLN A O 1
ATOM 1266 N N . ASN A 1 160 ? -7.869 5.106 23.333 1.00 97.56 160 ASN A N 1
ATOM 1267 C CA . ASN A 1 160 ? -9.198 5.662 23.586 1.00 97.56 160 ASN A CA 1
ATOM 1268 C C . ASN A 1 160 ? -10.239 4.560 23.806 1.00 97.56 160 ASN A C 1
ATOM 1270 O O . ASN A 1 160 ? -11.115 4.706 24.659 1.00 97.56 160 ASN A O 1
ATOM 1274 N N . LEU A 1 161 ? -10.128 3.446 23.079 1.00 97.19 161 LEU A N 1
ATOM 1275 C CA . LEU A 1 161 ? -11.001 2.289 23.245 1.00 97.19 161 LEU A CA 1
ATOM 1276 C C . LEU A 1 161 ? -10.816 1.626 24.617 1.00 97.19 161 LEU A C 1
ATOM 1278 O O . LEU A 1 161 ? -11.809 1.290 25.262 1.00 97.19 161 LEU A O 1
ATOM 1282 N N . SER A 1 162 ? -9.574 1.490 25.094 1.00 95.50 162 SER A N 1
ATOM 1283 C CA . SER A 1 162 ? -9.278 0.871 26.395 1.00 95.50 162 SER A CA 1
ATOM 1284 C C . SER A 1 162 ? -9.743 1.703 27.593 1.00 95.50 162 SER A C 1
ATOM 1286 O O . SER A 1 162 ? -10.001 1.153 28.660 1.00 95.50 162 SER A O 1
ATOM 1288 N N . ARG A 1 163 ? -9.907 3.019 27.418 1.00 96.81 163 ARG A N 1
ATOM 1289 C CA . ARG A 1 163 ? -10.440 3.936 28.439 1.00 96.81 163 ARG A CA 1
ATOM 1290 C C . ARG A 1 163 ? -11.971 3.989 28.489 1.00 96.81 163 ARG A C 1
ATOM 1292 O O . ARG A 1 163 ? -12.515 4.677 29.351 1.00 96.81 163 ARG A O 1
ATOM 1299 N N . GLN A 1 164 ? -12.681 3.317 27.578 1.00 95.44 164 GLN A N 1
ATOM 1300 C CA . GLN A 1 164 ? -14.146 3.344 27.567 1.00 95.44 164 GLN A CA 1
ATOM 1301 C C . GLN A 1 164 ? -14.724 2.651 28.801 1.00 95.44 164 GLN A C 1
ATOM 1303 O O . GLN A 1 164 ? -14.422 1.494 29.084 1.00 95.44 164 GLN A O 1
ATOM 1308 N N . VAL A 1 165 ? -15.612 3.358 29.499 1.00 95.75 165 VAL A N 1
ATOM 1309 C CA . VAL A 1 165 ? -16.328 2.835 30.665 1.00 95.75 165 VAL A CA 1
ATOM 1310 C C . VAL A 1 165 ? -17.565 2.062 30.206 1.00 95.75 165 VAL A C 1
ATOM 1312 O O . VAL A 1 165 ? -18.312 2.526 29.341 1.00 95.75 165 VAL A O 1
ATOM 1315 N N . LYS A 1 166 ? -17.787 0.884 30.799 1.00 96.50 166 LYS A N 1
ATOM 1316 C CA . LYS A 1 166 ? -18.974 0.053 30.562 1.00 96.50 166 LYS A CA 1
ATOM 1317 C C . LYS A 1 166 ? -20.253 0.803 30.988 1.00 96.50 166 LYS A C 1
ATOM 1319 O O . LYS A 1 166 ? -20.306 1.274 32.125 1.00 96.50 166 LYS A O 1
ATOM 1324 N N . PRO A 1 167 ? -21.293 0.896 30.139 1.00 95.38 167 PRO A N 1
ATOM 1325 C CA . PRO A 1 167 ? -22.597 1.420 30.544 1.00 95.38 167 PRO A CA 1
ATOM 1326 C C . PRO A 1 167 ? -23.277 0.505 31.573 1.00 95.38 167 PRO A C 1
ATOM 1328 O O . PRO A 1 167 ? -23.144 -0.714 31.492 1.00 95.38 167 PRO A O 1
ATOM 1331 N N . LEU A 1 168 ? -24.042 1.080 32.507 1.00 95.62 168 LEU A N 1
ATOM 1332 C CA . LEU A 1 168 ? -24.707 0.330 33.588 1.00 95.62 168 LEU A CA 1
ATOM 1333 C C . LEU A 1 168 ? -25.695 -0.733 33.073 1.00 95.62 168 LEU A C 1
ATOM 1335 O O . LEU A 1 168 ? -25.838 -1.779 33.698 1.00 95.62 168 LEU A O 1
ATOM 1339 N N . ASP A 1 169 ? -26.313 -0.490 31.917 1.00 96.94 169 ASP A N 1
ATOM 1340 C CA . ASP A 1 169 ? -27.376 -1.338 31.360 1.00 96.94 169 ASP A CA 1
ATOM 1341 C C . ASP A 1 169 ? -26.866 -2.447 30.424 1.00 96.94 169 ASP A C 1
ATOM 1343 O O . ASP A 1 169 ? -27.659 -3.182 29.834 1.00 96.94 169 ASP A O 1
ATOM 1347 N N . VAL A 1 170 ? -25.546 -2.569 30.239 1.00 96.56 170 VAL A N 1
ATOM 1348 C CA . VAL A 1 170 ? -24.958 -3.515 29.281 1.00 96.56 170 VAL A CA 1
ATOM 1349 C C . VAL A 1 170 ? -24.242 -4.648 30.025 1.00 96.56 170 VAL A C 1
ATOM 1351 O O . VAL A 1 170 ? -23.313 -4.380 30.795 1.00 96.56 170 VAL A O 1
ATOM 1354 N N . PRO A 1 171 ? -24.615 -5.923 29.783 1.00 97.94 171 PRO A N 1
ATOM 1355 C CA . PRO A 1 171 ? -23.892 -7.073 30.317 1.00 97.94 171 PRO A CA 1
ATOM 1356 C C . PRO A 1 171 ? -22.407 -7.043 29.948 1.00 97.94 171 PRO A C 1
ATOM 1358 O O . PRO A 1 171 ? -22.025 -6.637 28.850 1.00 97.94 171 PRO A O 1
ATOM 1361 N N . GLU A 1 172 ? -21.561 -7.508 30.863 1.00 96.19 172 GLU A N 1
ATOM 1362 C CA . GLU A 1 172 ? -20.104 -7.432 30.718 1.00 96.19 172 GLU A CA 1
ATOM 1363 C C . GLU A 1 172 ? -19.574 -8.182 29.498 1.00 96.19 172 GLU A C 1
ATOM 1365 O O . GLU A 1 172 ? -18.762 -7.643 28.748 1.00 96.19 172 GLU A O 1
ATOM 1370 N N . GLU A 1 173 ? -20.097 -9.382 29.258 1.00 97.06 173 GLU A N 1
ATOM 1371 C CA . GLU A 1 173 ? -19.722 -10.217 28.116 1.00 97.06 173 GLU A CA 1
ATOM 1372 C C . GLU A 1 173 ? -20.015 -9.510 26.788 1.00 97.06 173 GLU A C 1
ATOM 1374 O O . GLU A 1 173 ? -19.164 -9.458 25.900 1.00 97.06 173 GLU A O 1
ATOM 1379 N N . LEU A 1 174 ? -21.192 -8.885 26.670 1.00 96.94 174 LEU A N 1
ATOM 1380 C CA . LEU A 1 174 ? -21.581 -8.162 25.462 1.00 96.94 174 LEU A CA 1
ATOM 1381 C C . LEU A 1 174 ? -20.710 -6.918 25.244 1.00 96.94 174 LEU A C 1
ATOM 1383 O O . LEU A 1 174 ? -20.308 -6.631 24.115 1.00 96.94 174 LEU A O 1
ATOM 1387 N N . PHE A 1 175 ? -20.391 -6.190 26.318 1.00 97.31 175 PHE A N 1
ATOM 1388 C CA . PHE A 1 175 ? -19.498 -5.035 26.244 1.00 97.31 175 PHE A CA 1
ATOM 1389 C C . PHE A 1 175 ? -18.078 -5.438 25.817 1.00 97.31 175 PHE A C 1
ATOM 1391 O O . PHE A 1 175 ? -17.490 -4.768 24.968 1.00 97.31 175 PHE A O 1
ATOM 1398 N N . SER A 1 176 ? -17.560 -6.552 26.343 1.00 96.44 176 SER A N 1
ATOM 1399 C CA . SER A 1 176 ? -16.248 -7.094 25.978 1.00 96.44 176 SER A CA 1
ATOM 1400 C C . SER A 1 176 ? -16.186 -7.496 24.501 1.00 96.44 176 SER A C 1
ATOM 1402 O O . SER A 1 176 ? -15.285 -7.050 23.792 1.00 96.44 176 SER A O 1
ATOM 1404 N N . VAL A 1 177 ? -17.183 -8.235 23.998 1.00 97.38 177 VAL A N 1
ATOM 1405 C CA . VAL A 1 177 ? -17.264 -8.604 22.572 1.00 97.38 177 VAL A CA 1
ATOM 1406 C C . VAL A 1 177 ? -17.320 -7.362 21.680 1.00 97.38 177 VAL A C 1
ATOM 1408 O O . VAL A 1 177 ? -16.634 -7.294 20.662 1.00 97.38 177 VAL A O 1
ATOM 1411 N N . MET A 1 178 ? -18.098 -6.348 22.066 1.00 97.38 178 MET A N 1
ATOM 1412 C CA . MET A 1 178 ? -18.173 -5.089 21.322 1.00 97.38 178 MET A CA 1
ATOM 1413 C C . MET A 1 178 ? -16.828 -4.345 21.305 1.00 97.38 178 MET A C 1
ATOM 1415 O O . MET A 1 178 ? -16.449 -3.804 20.264 1.00 97.38 178 MET A O 1
ATOM 1419 N N . GLN A 1 179 ? -16.113 -4.286 22.433 1.00 97.94 179 GLN A N 1
ATOM 1420 C CA . GLN A 1 179 ? -14.773 -3.695 22.481 1.00 97.94 179 GLN A CA 1
ATOM 1421 C C . GLN A 1 179 ? -13.797 -4.466 21.592 1.00 97.94 179 GLN A C 1
ATOM 1423 O O . GLN A 1 179 ? -13.069 -3.842 20.825 1.00 97.94 179 GLN A O 1
ATOM 1428 N N . GLU A 1 180 ? -13.831 -5.796 21.623 1.00 97.81 180 GLU A N 1
ATOM 1429 C CA . GLU A 1 180 ? -12.965 -6.627 20.788 1.00 97.81 180 GLU A CA 1
ATOM 1430 C C . GLU A 1 180 ? -13.229 -6.405 19.295 1.00 97.81 180 GLU A C 1
ATOM 1432 O O . GLU A 1 180 ? -12.306 -6.150 18.525 1.00 97.81 180 GLU A O 1
ATOM 1437 N N . MET A 1 181 ? -14.498 -6.371 18.880 1.00 97.25 181 MET A N 1
ATOM 1438 C CA . MET A 1 181 ? -14.854 -6.062 17.490 1.00 97.25 181 MET A CA 1
ATOM 1439 C C . MET A 1 181 ? -14.372 -4.672 17.054 1.00 97.25 181 MET A C 1
ATOM 1441 O O . MET A 1 181 ? -13.947 -4.490 15.913 1.00 97.25 181 MET A O 1
ATOM 1445 N N . ARG A 1 182 ? -14.426 -3.675 17.947 1.00 98.12 182 ARG A N 1
ATOM 1446 C CA . ARG A 1 182 ? -13.908 -2.328 17.661 1.00 98.12 182 ARG A CA 1
ATOM 1447 C C . ARG A 1 182 ? -12.387 -2.316 17.544 1.00 98.12 182 ARG A C 1
ATOM 1449 O O . ARG A 1 182 ? -11.884 -1.622 16.666 1.00 98.12 182 ARG A O 1
ATOM 1456 N N . ARG A 1 183 ? -11.679 -3.072 18.389 1.00 98.25 183 ARG A N 1
ATOM 1457 C CA . ARG A 1 183 ? -10.219 -3.237 18.323 1.00 98.25 183 ARG A CA 1
ATOM 1458 C C . ARG A 1 183 ? -9.810 -3.819 16.973 1.00 98.25 183 ARG A C 1
ATOM 1460 O O . ARG A 1 183 ? -9.075 -3.157 16.250 1.00 98.25 183 ARG A O 1
ATOM 1467 N N . ILE A 1 184 ? -10.379 -4.969 16.607 1.00 97.88 184 ILE A N 1
ATOM 1468 C CA . ILE A 1 184 ? -10.095 -5.647 15.333 1.00 97.88 184 ILE A CA 1
ATOM 1469 C C . ILE A 1 184 ? -10.355 -4.705 14.156 1.00 97.88 184 ILE A C 1
ATOM 1471 O O . ILE A 1 184 ? -9.544 -4.609 13.243 1.00 97.88 184 ILE A O 1
ATOM 1475 N N . ARG A 1 185 ? -11.463 -3.951 14.180 1.00 97.06 185 ARG A N 1
ATOM 1476 C CA . ARG A 1 185 ? -11.760 -2.978 13.121 1.00 97.06 185 ARG A CA 1
ATOM 1477 C C . ARG A 1 185 ? -10.673 -1.903 12.985 1.00 97.06 185 ARG A C 1
ATOM 1479 O O . ARG A 1 185 ? -10.326 -1.559 11.861 1.00 97.06 185 ARG A O 1
ATOM 1486 N N . ILE A 1 186 ? -10.191 -1.348 14.098 1.00 98.12 186 ILE A N 1
ATOM 1487 C CA . ILE A 1 186 ? -9.138 -0.318 14.096 1.00 98.12 186 ILE A CA 1
ATOM 1488 C C . ILE A 1 186 ? -7.838 -0.891 13.522 1.00 98.12 186 ILE A C 1
ATOM 1490 O O . ILE A 1 186 ? -7.195 -0.240 12.706 1.00 98.12 186 ILE A O 1
ATOM 1494 N N . GLU A 1 187 ? -7.472 -2.106 13.927 1.00 96.94 187 GLU A N 1
ATOM 1495 C CA . GLU A 1 187 ? -6.278 -2.801 13.436 1.00 96.94 187 GLU A CA 1
ATOM 1496 C C . GLU A 1 187 ? -6.371 -3.080 11.934 1.00 96.94 187 GLU A C 1
ATOM 1498 O O . GLU A 1 187 ? -5.492 -2.665 11.185 1.00 96.94 187 GLU A O 1
ATOM 1503 N N . MET A 1 188 ? -7.482 -3.664 11.476 1.00 96.06 188 MET A N 1
ATOM 1504 C CA . MET A 1 188 ? -7.711 -3.932 10.054 1.00 96.06 188 MET A CA 1
ATOM 1505 C C . MET A 1 188 ? -7.675 -2.660 9.203 1.00 96.06 188 MET A C 1
ATOM 1507 O O . MET A 1 188 ? -7.162 -2.680 8.090 1.00 96.06 188 MET A O 1
ATOM 1511 N N . GLN A 1 189 ? -8.225 -1.551 9.705 1.00 96.44 189 GLN A N 1
ATOM 1512 C CA . GLN A 1 189 ? -8.198 -0.283 8.980 1.00 96.44 189 GLN A CA 1
ATOM 1513 C C . GLN A 1 189 ? -6.769 0.263 8.856 1.00 96.44 189 GLN A C 1
ATOM 1515 O O . GLN A 1 189 ? -6.373 0.682 7.774 1.00 96.44 189 GLN A O 1
ATOM 1520 N N . ALA A 1 190 ? -5.989 0.230 9.938 1.00 97.25 190 ALA A N 1
ATOM 1521 C CA . ALA A 1 190 ? -4.598 0.676 9.924 1.00 97.25 190 ALA A CA 1
ATOM 1522 C C . ALA A 1 190 ? -3.730 -0.165 8.969 1.00 97.25 190 ALA A C 1
ATOM 1524 O O . ALA A 1 190 ? -2.915 0.376 8.220 1.00 97.25 190 ALA A O 1
ATOM 1525 N N . GLU A 1 191 ? -3.915 -1.487 8.970 1.00 96.31 191 GLU A N 1
ATOM 1526 C CA . GLU A 1 191 ? -3.233 -2.390 8.038 1.00 96.31 191 GLU A CA 1
ATOM 1527 C C . GLU A 1 191 ? -3.596 -2.090 6.583 1.00 96.31 191 GLU A C 1
ATOM 1529 O O . GLU A 1 191 ? -2.710 -2.028 5.730 1.00 96.31 191 GLU A O 1
ATOM 1534 N N . GLU A 1 192 ? -4.879 -1.858 6.308 1.00 96.12 192 GLU A N 1
ATOM 1535 C CA . GLU A 1 192 ? -5.367 -1.538 4.970 1.00 96.12 192 GLU A CA 1
ATOM 1536 C C . GLU A 1 192 ? -4.798 -0.209 4.455 1.00 96.12 192 GLU A C 1
ATOM 1538 O O . GLU A 1 192 ? -4.264 -0.157 3.348 1.00 96.12 192 GLU A O 1
ATOM 1543 N N . GLU A 1 193 ? -4.821 0.844 5.276 1.00 96.56 193 GLU A N 1
ATOM 1544 C CA . GLU A 1 193 ? -4.276 2.159 4.919 1.00 96.56 193 GLU A CA 1
ATOM 1545 C C . GLU A 1 193 ? -2.766 2.083 4.618 1.00 96.56 193 GLU A C 1
ATOM 1547 O O . GLU A 1 193 ? -2.298 2.619 3.609 1.00 96.56 193 GLU A O 1
ATOM 1552 N N . LYS A 1 194 ? -1.989 1.346 5.430 1.00 96.56 194 LYS A N 1
ATOM 1553 C CA . LYS A 1 194 ? -0.566 1.093 5.132 1.00 96.56 194 LYS A CA 1
ATOM 1554 C C . LYS A 1 194 ? -0.382 0.322 3.840 1.00 96.56 194 LYS A C 1
ATOM 1556 O O . LYS A 1 194 ? 0.525 0.630 3.071 1.00 96.56 194 LYS A O 1
ATOM 1561 N N . ARG A 1 195 ? -1.196 -0.709 3.622 1.00 96.62 195 ARG A N 1
ATOM 1562 C CA . ARG A 1 195 ? -1.107 -1.570 2.444 1.00 96.62 195 ARG A CA 1
ATOM 1563 C C . ARG A 1 195 ? -1.336 -0.763 1.169 1.00 96.62 195 ARG A C 1
ATOM 1565 O O . ARG A 1 195 ? -0.595 -0.945 0.206 1.00 96.62 195 ARG A O 1
ATOM 1572 N N . GLU A 1 196 ? -2.326 0.124 1.160 1.00 94.88 196 GLU A N 1
ATOM 1573 C CA . GLU A 1 196 ? -2.606 1.004 0.022 1.00 94.88 196 GLU A CA 1
ATOM 1574 C C . GLU A 1 196 ? -1.471 2.002 -0.229 1.00 94.88 196 GLU A C 1
ATOM 1576 O O . GLU A 1 196 ? -1.007 2.126 -1.364 1.00 94.88 196 GLU A O 1
ATOM 1581 N N . ALA A 1 197 ? -0.955 2.646 0.822 1.00 97.25 197 ALA A N 1
ATOM 1582 C CA . ALA A 1 197 ? 0.186 3.549 0.692 1.00 97.25 197 ALA A CA 1
ATOM 1583 C C . ALA A 1 197 ? 1.446 2.829 0.185 1.00 97.25 197 ALA A C 1
ATOM 1585 O O . ALA A 1 197 ? 2.123 3.321 -0.715 1.00 97.25 197 ALA A O 1
ATOM 1586 N N . L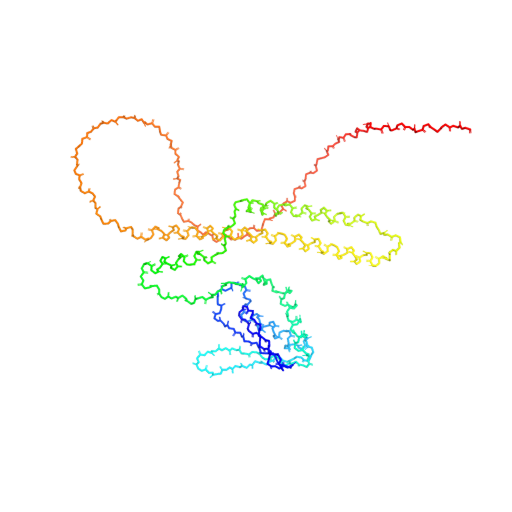EU A 1 198 ? 1.739 1.629 0.693 1.00 96.75 198 LEU A N 1
ATOM 1587 C CA . LEU A 1 198 ? 2.859 0.815 0.214 1.00 96.75 198 LEU A CA 1
ATOM 1588 C C . LEU A 1 198 ? 2.694 0.411 -1.254 1.00 96.75 198 LEU A C 1
ATOM 1590 O O . LEU A 1 198 ? 3.672 0.427 -1.998 1.00 96.75 198 LEU A O 1
ATOM 1594 N N . ALA A 1 199 ? 1.476 0.080 -1.687 1.00 95.75 199 ALA A N 1
ATOM 1595 C CA . ALA A 1 199 ? 1.210 -0.255 -3.083 1.00 95.75 199 ALA A CA 1
ATOM 1596 C C . ALA A 1 199 ? 1.491 0.930 -4.027 1.00 95.75 199 ALA A C 1
ATOM 1598 O O . ALA A 1 199 ? 2.017 0.721 -5.121 1.00 95.75 199 ALA A O 1
ATOM 1599 N N . LEU A 1 200 ? 1.201 2.167 -3.603 1.00 96.25 200 LEU A N 1
ATOM 1600 C CA . LEU A 1 200 ? 1.549 3.374 -4.365 1.00 96.25 200 LEU A CA 1
ATOM 1601 C C . LEU A 1 200 ? 3.066 3.561 -4.491 1.00 96.25 200 LEU A C 1
ATOM 1603 O O . LEU A 1 200 ? 3.556 3.849 -5.582 1.00 96.25 200 LEU A O 1
ATOM 1607 N N . LEU A 1 201 ? 3.816 3.345 -3.407 1.00 96.94 201 LEU A N 1
ATOM 1608 C CA . LEU A 1 201 ? 5.280 3.446 -3.435 1.00 96.94 201 LEU A CA 1
ATOM 1609 C C . LEU A 1 201 ? 5.911 2.379 -4.335 1.00 96.94 201 LEU A C 1
ATOM 1611 O O . LEU A 1 201 ? 6.785 2.688 -5.138 1.00 96.94 201 LEU A O 1
ATOM 1615 N N . GLN A 1 202 ? 5.409 1.144 -4.271 1.00 96.19 202 GLN A N 1
ATOM 1616 C CA . GLN A 1 202 ? 5.847 0.068 -5.162 1.00 96.19 202 GLN A CA 1
ATOM 1617 C C . GLN A 1 202 ? 5.576 0.390 -6.636 1.00 96.19 202 GLN A C 1
ATOM 1619 O O . GLN A 1 202 ? 6.384 0.058 -7.502 1.00 96.19 202 GLN A O 1
ATOM 1624 N N . LEU A 1 203 ? 4.447 1.037 -6.942 1.00 95.38 203 LEU A N 1
ATOM 1625 C CA . LEU A 1 203 ? 4.143 1.467 -8.304 1.00 95.38 203 LEU A CA 1
ATOM 1626 C C . LEU A 1 203 ? 5.146 2.523 -8.799 1.00 95.38 203 LEU A C 1
ATOM 1628 O O . LEU A 1 203 ? 5.633 2.403 -9.923 1.00 95.38 203 LEU A O 1
ATOM 1632 N N . GLU A 1 204 ? 5.496 3.511 -7.972 1.00 97.06 204 GLU A N 1
ATOM 1633 C CA . GLU A 1 204 ? 6.532 4.500 -8.310 1.00 97.06 204 GLU A CA 1
ATOM 1634 C C . GLU A 1 204 ? 7.907 3.843 -8.518 1.00 97.06 204 GLU A C 1
ATOM 1636 O O . GLU A 1 204 ? 8.601 4.153 -9.489 1.00 97.06 204 GLU A O 1
ATOM 1641 N N . ASP A 1 205 ? 8.283 2.878 -7.676 1.00 96.44 205 ASP A N 1
ATOM 1642 C CA . ASP A 1 205 ? 9.535 2.132 -7.835 1.00 96.44 205 ASP A CA 1
ATOM 1643 C C . ASP A 1 205 ? 9.570 1.334 -9.147 1.00 96.44 205 ASP A C 1
ATOM 1645 O O . ASP A 1 205 ? 10.585 1.335 -9.852 1.00 96.44 205 ASP A O 1
ATOM 1649 N N . HIS A 1 206 ? 8.456 0.711 -9.544 1.00 93.62 206 HIS A N 1
ATOM 1650 C CA . HIS A 1 206 ? 8.357 0.077 -10.858 1.00 93.62 206 HIS A CA 1
ATOM 1651 C C . HIS A 1 206 ? 8.541 1.093 -11.989 1.00 93.62 206 HIS A C 1
ATOM 1653 O O . HIS A 1 206 ? 9.313 0.829 -12.913 1.00 93.62 206 HIS A O 1
ATOM 1659 N N . HIS A 1 207 ? 7.897 2.264 -11.918 1.00 94.38 207 HIS A N 1
ATOM 1660 C CA . HIS A 1 207 ? 8.085 3.314 -12.923 1.00 94.38 207 HIS A CA 1
ATOM 1661 C C . HIS A 1 207 ? 9.546 3.758 -13.034 1.00 94.38 207 HIS A C 1
ATOM 1663 O O . HIS A 1 207 ? 10.042 3.902 -14.149 1.00 94.38 207 HIS A O 1
ATOM 1669 N N . ARG A 1 208 ? 10.274 3.877 -11.918 1.00 94.94 208 ARG A N 1
ATOM 1670 C CA . ARG A 1 208 ? 11.715 4.191 -11.928 1.00 94.94 208 ARG A CA 1
ATOM 1671 C C . ARG A 1 208 ? 12.546 3.143 -12.665 1.00 94.94 208 ARG A C 1
ATOM 1673 O O . ARG A 1 208 ? 13.432 3.495 -13.444 1.00 94.94 208 ARG A O 1
ATOM 1680 N N . ILE A 1 209 ? 12.255 1.859 -12.450 1.00 94.94 209 ILE A N 1
ATOM 1681 C CA . ILE A 1 209 ? 12.926 0.763 -13.166 1.00 94.94 209 ILE A CA 1
ATOM 1682 C C . ILE A 1 209 ? 12.620 0.847 -14.668 1.00 94.94 209 ILE A C 1
ATOM 1684 O O . ILE A 1 209 ? 13.528 0.706 -15.491 1.00 94.94 209 ILE A O 1
ATOM 1688 N N . PHE A 1 210 ? 11.366 1.114 -15.039 1.00 91.25 210 PHE A N 1
ATOM 1689 C CA . PHE A 1 210 ? 10.983 1.279 -16.442 1.00 91.25 210 PHE A CA 1
ATOM 1690 C C . PHE A 1 210 ? 11.647 2.485 -17.098 1.00 91.25 210 PHE A C 1
ATOM 1692 O O . PHE A 1 210 ? 12.139 2.344 -18.214 1.00 91.25 210 PHE A O 1
ATOM 1699 N N . ASP A 1 211 ? 11.730 3.627 -16.416 1.00 92.19 211 ASP A N 1
ATOM 1700 C CA . ASP A 1 211 ? 12.414 4.822 -16.917 1.00 92.19 211 ASP A CA 1
ATOM 1701 C C . ASP A 1 211 ? 13.894 4.520 -17.215 1.00 92.19 211 ASP A C 1
ATOM 1703 O O . ASP A 1 211 ? 14.407 4.880 -18.277 1.00 92.19 211 ASP A O 1
ATOM 1707 N N . TYR A 1 212 ? 14.566 3.771 -16.333 1.00 94.75 212 TYR A N 1
ATOM 1708 C CA . TYR A 1 212 ? 15.942 3.316 -16.548 1.00 94.75 212 TYR A CA 1
ATOM 1709 C C . TYR A 1 212 ? 16.074 2.390 -17.768 1.00 94.75 212 TYR A C 1
ATOM 1711 O O . TYR A 1 212 ? 16.956 2.581 -18.611 1.00 94.75 212 TYR A O 1
ATOM 1719 N N . ILE A 1 213 ? 15.191 1.394 -17.899 1.00 92.06 213 ILE A N 1
ATOM 1720 C CA . ILE A 1 213 ? 15.186 0.482 -19.054 1.00 92.06 213 ILE A CA 1
ATOM 1721 C C . ILE A 1 213 ? 14.913 1.260 -20.348 1.00 92.06 213 ILE A C 1
ATOM 1723 O O . ILE A 1 213 ? 15.592 1.043 -21.353 1.00 92.06 213 ILE A O 1
ATOM 1727 N N . PHE A 1 214 ? 13.963 2.194 -20.320 1.00 90.06 214 PHE A N 1
ATOM 1728 C CA . PHE A 1 214 ? 13.607 3.036 -21.456 1.00 90.06 214 PHE A CA 1
ATOM 1729 C C . PHE A 1 214 ? 14.780 3.926 -21.884 1.00 90.06 214 PHE A C 1
ATOM 1731 O O . PHE A 1 214 ? 15.113 3.993 -23.069 1.00 90.06 214 PHE A O 1
ATOM 1738 N N . GLN A 1 215 ? 15.472 4.544 -20.925 1.00 92.00 215 GLN A N 1
ATOM 1739 C CA . GLN A 1 215 ? 16.677 5.329 -21.182 1.00 92.00 215 GLN A CA 1
ATOM 1740 C C . GLN A 1 215 ? 17.775 4.480 -21.840 1.00 92.00 215 GLN A C 1
ATOM 1742 O O . GLN A 1 215 ? 18.390 4.915 -22.813 1.00 92.00 215 GLN A O 1
ATOM 1747 N N . LYS A 1 216 ? 17.988 3.244 -21.369 1.00 92.50 216 LYS A N 1
ATOM 1748 C CA . LYS A 1 216 ? 18.947 2.312 -21.986 1.00 92.50 216 LYS A CA 1
ATOM 1749 C C . LYS A 1 216 ? 18.562 1.925 -23.408 1.00 92.50 216 LYS A C 1
ATOM 1751 O O . LYS A 1 216 ? 19.427 1.882 -24.284 1.00 92.50 216 LYS A O 1
ATOM 1756 N N . ALA A 1 217 ? 17.281 1.659 -23.648 1.00 88.12 217 ALA A N 1
ATOM 1757 C CA . ALA A 1 217 ? 16.786 1.353 -24.984 1.00 88.12 217 ALA A CA 1
ATOM 1758 C C . ALA A 1 217 ? 17.020 2.531 -25.941 1.00 88.12 217 ALA A C 1
ATOM 1760 O O . ALA A 1 217 ? 17.520 2.322 -27.042 1.00 88.12 217 ALA A O 1
ATOM 1761 N N . SER A 1 218 ? 16.765 3.764 -25.490 1.00 88.38 218 SER A N 1
ATOM 1762 C CA . SER A 1 218 ? 16.982 4.988 -26.273 1.00 88.38 218 SER A CA 1
ATOM 1763 C C . SER A 1 218 ? 18.435 5.148 -26.744 1.00 88.38 218 SER A C 1
ATOM 1765 O O . SER A 1 218 ? 18.674 5.481 -27.900 1.00 88.38 218 SER A O 1
ATOM 1767 N N . ILE A 1 219 ? 19.415 4.811 -25.895 1.00 90.06 219 ILE A N 1
ATOM 1768 C CA . ILE A 1 219 ? 20.850 4.839 -26.250 1.00 90.06 219 ILE A CA 1
ATOM 1769 C C . ILE A 1 219 ? 21.205 3.769 -27.299 1.00 90.06 219 ILE A C 1
ATOM 1771 O O . ILE A 1 219 ? 22.155 3.928 -28.062 1.00 90.06 219 ILE A O 1
ATOM 1775 N N . THR A 1 220 ? 20.457 2.665 -27.332 1.00 86.06 220 THR A N 1
ATOM 1776 C CA . THR A 1 220 ? 20.750 1.501 -28.184 1.00 86.06 220 THR A CA 1
ATOM 1777 C C . THR A 1 220 ? 20.217 1.667 -29.609 1.00 86.06 220 THR A C 1
ATOM 1779 O O . THR A 1 220 ? 20.673 0.979 -30.522 1.00 86.06 220 THR A O 1
ATOM 1782 N N . VAL A 1 221 ? 19.263 2.576 -29.829 1.00 82.44 221 VAL A N 1
ATOM 1783 C CA . VAL A 1 221 ? 18.749 2.865 -31.169 1.00 82.44 221 VAL A CA 1
ATOM 1784 C C . VAL A 1 221 ? 19.817 3.653 -31.935 1.00 82.44 221 VAL A C 1
ATOM 1786 O 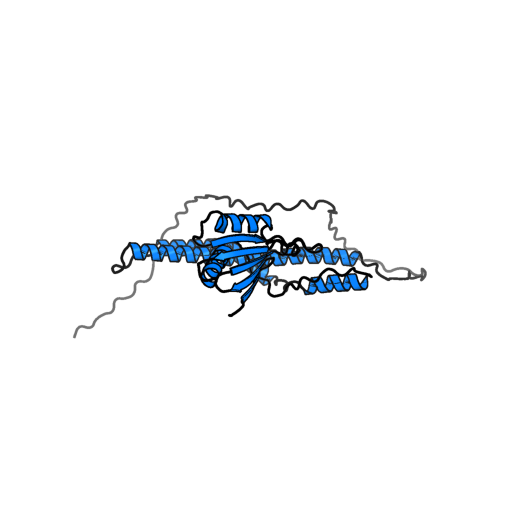O . VAL A 1 221 ? 20.154 4.763 -31.522 1.00 82.44 221 VAL A O 1
ATOM 1789 N N . PRO A 1 222 ? 20.370 3.123 -33.042 1.00 76.06 222 PRO A N 1
ATOM 1790 C CA . PRO A 1 222 ? 21.354 3.855 -33.820 1.00 76.06 222 PRO A CA 1
ATOM 1791 C C . PRO A 1 222 ? 20.700 5.121 -34.372 1.00 76.06 222 PRO A C 1
ATOM 1793 O O . PRO A 1 222 ? 19.779 5.048 -35.187 1.00 76.06 222 PRO A O 1
ATOM 1796 N N . SER A 1 223 ? 21.182 6.284 -33.933 1.00 69.75 223 SER A N 1
ATOM 1797 C CA . SER A 1 223 ? 20.845 7.557 -34.557 1.00 69.75 223 SER A CA 1
ATOM 1798 C C . SER A 1 223 ? 21.209 7.449 -36.030 1.00 69.75 223 SER A C 1
ATOM 1800 O O . SER A 1 223 ? 22.386 7.365 -36.381 1.00 69.75 223 SER A O 1
ATOM 1802 N N . SER A 1 224 ? 20.215 7.422 -36.909 1.00 60.12 224 SER A N 1
ATOM 1803 C CA . SER A 1 224 ? 20.414 7.516 -38.350 1.00 60.12 224 SER A CA 1
ATOM 1804 C C . SER A 1 224 ? 20.872 8.936 -38.705 1.00 60.12 224 SER A C 1
ATOM 1806 O O . SER A 1 224 ? 20.139 9.702 -39.320 1.00 60.12 224 SER A O 1
ATOM 1808 N N . SER A 1 225 ? 22.072 9.321 -38.269 1.00 55.78 225 SER A N 1
ATOM 1809 C CA . SER A 1 225 ? 22.780 10.515 -38.716 1.00 55.78 225 SER A CA 1
ATOM 1810 C C . SER A 1 225 ? 23.869 10.076 -39.685 1.00 55.78 225 SER A C 1
ATOM 1812 O O . SER A 1 225 ? 25.050 9.967 -39.354 1.00 55.78 225 SER A O 1
ATOM 1814 N N . SER A 1 226 ? 23.444 9.777 -40.907 1.00 55.44 226 SER A N 1
ATOM 1815 C CA . SER A 1 226 ? 24.315 9.762 -42.070 1.00 55.44 226 SER A CA 1
ATOM 1816 C C . SER A 1 226 ? 24.768 11.194 -42.372 1.00 55.44 226 SER A C 1
ATOM 1818 O O . SER A 1 226 ? 23.979 11.961 -42.911 1.00 55.44 226 SER A O 1
ATOM 1820 N N . SER A 1 227 ? 26.007 11.520 -41.994 1.00 54.34 227 SER A N 1
ATOM 1821 C CA . SER A 1 227 ? 27.024 12.294 -42.738 1.00 54.34 227 SER A CA 1
ATOM 1822 C C . SER A 1 227 ? 27.853 13.176 -41.789 1.00 54.34 227 SER A C 1
ATOM 1824 O O . SER A 1 227 ? 27.264 13.998 -41.083 1.00 54.34 227 SER A O 1
ATOM 1826 N N . PRO A 1 228 ? 29.196 13.065 -41.776 1.00 55.47 228 PRO A N 1
ATOM 1827 C CA . PRO A 1 228 ? 30.039 14.091 -41.167 1.00 55.47 228 PRO A CA 1
ATOM 1828 C C . PRO A 1 228 ? 29.842 15.419 -41.924 1.00 55.47 228 PRO A C 1
ATOM 1830 O O . PRO A 1 228 ? 29.749 15.393 -43.154 1.00 55.47 228 PRO A O 1
ATOM 1833 N N . PRO A 1 229 ? 29.755 16.576 -41.243 1.00 56.69 229 PRO A N 1
ATOM 1834 C CA . PRO A 1 229 ? 29.821 17.857 -41.927 1.00 56.69 229 PRO A CA 1
ATOM 1835 C C . PRO A 1 229 ? 31.260 18.067 -42.412 1.00 56.69 229 PRO A C 1
ATOM 1837 O O . PRO A 1 229 ? 32.128 18.479 -41.646 1.00 56.69 229 PRO A O 1
ATOM 1840 N N . ASP A 1 230 ? 31.515 17.774 -43.686 1.00 61.56 230 ASP A N 1
ATOM 1841 C CA . ASP A 1 230 ? 32.637 18.371 -44.406 1.00 61.56 230 ASP A CA 1
ATOM 1842 C C . ASP A 1 230 ? 32.300 19.850 -44.637 1.00 61.56 230 ASP A C 1
ATOM 1844 O O . ASP A 1 230 ? 31.566 20.193 -45.563 1.00 61.56 230 ASP A O 1
ATOM 1848 N N . TYR A 1 231 ? 32.809 20.736 -43.781 1.00 56.56 231 TYR A N 1
ATOM 1849 C CA . TYR A 1 231 ? 33.228 22.061 -44.228 1.00 56.56 231 TYR A CA 1
ATOM 1850 C C . TYR A 1 231 ? 34.352 22.628 -43.349 1.00 56.56 231 TYR A C 1
ATOM 1852 O O . TYR A 1 231 ? 34.273 22.722 -42.127 1.00 56.56 231 TYR A O 1
ATOM 1860 N N . GLU A 1 232 ? 35.409 22.940 -44.088 1.00 55.78 232 GLU A N 1
ATOM 1861 C CA . GLU A 1 232 ? 36.694 23.582 -43.844 1.00 55.78 232 GLU A CA 1
ATOM 1862 C C . GLU A 1 232 ? 36.823 24.602 -42.699 1.00 55.78 232 GLU A C 1
ATOM 1864 O O . GLU A 1 232 ? 35.942 25.413 -42.407 1.00 55.78 232 GLU A O 1
ATOM 1869 N N . LEU A 1 233 ? 38.035 24.587 -42.126 1.00 65.50 233 LEU A N 1
ATOM 1870 C CA . LEU A 1 233 ? 38.676 25.709 -41.448 1.00 65.50 233 LEU A CA 1
ATOM 1871 C C . LEU A 1 233 ? 38.520 27.001 -42.266 1.00 65.50 233 LEU A C 1
ATOM 1873 O O . LEU A 1 233 ? 38.970 27.042 -43.403 1.00 65.50 233 LEU A O 1
ATOM 1877 N N . ASP A 1 234 ? 38.004 28.062 -41.644 1.00 53.38 234 ASP A N 1
ATOM 1878 C CA . ASP A 1 234 ? 38.679 29.368 -41.608 1.00 53.38 234 ASP A CA 1
ATOM 1879 C C . ASP A 1 234 ? 37.898 30.374 -40.749 1.00 53.38 234 ASP A C 1
ATOM 1881 O O . ASP A 1 234 ? 36.908 30.962 -41.178 1.00 53.38 234 ASP A O 1
ATOM 1885 N N . SER A 1 235 ? 38.394 30.624 -39.535 1.00 54.41 235 SER A N 1
ATOM 1886 C CA . SER A 1 235 ? 38.757 31.967 -39.040 1.00 54.41 235 SER A CA 1
ATOM 1887 C C . SER A 1 235 ? 38.561 32.157 -37.529 1.00 54.41 235 SER A C 1
ATOM 1889 O O . SER A 1 235 ? 37.688 31.536 -36.921 1.00 54.41 235 SER A O 1
ATOM 1891 N N . PRO A 1 236 ? 39.394 33.009 -36.896 1.00 62.22 236 PRO A N 1
ATOM 1892 C CA . PRO A 1 236 ? 39.667 32.956 -35.468 1.00 62.22 236 PRO A CA 1
ATOM 1893 C C . PRO A 1 236 ? 39.046 34.114 -34.659 1.00 62.22 236 PRO A C 1
ATOM 1895 O O . PRO A 1 236 ? 38.682 35.154 -35.196 1.00 62.22 236 PRO A O 1
ATOM 1898 N N . LEU A 1 237 ? 39.093 33.929 -33.331 1.00 48.81 237 LEU A N 1
ATOM 1899 C CA . LEU A 1 237 ? 39.074 34.926 -32.242 1.00 48.81 237 LEU A CA 1
ATOM 1900 C C . LEU A 1 237 ? 37.740 35.583 -31.828 1.00 48.81 237 LEU A C 1
ATOM 1902 O O . LEU A 1 237 ? 37.276 36.544 -32.425 1.00 48.81 237 LEU A O 1
ATOM 1906 N N . SER A 1 238 ? 37.265 35.179 -30.642 1.00 44.22 238 SER A N 1
ATOM 1907 C CA . SER A 1 238 ? 37.000 36.071 -29.491 1.00 44.22 238 SER A CA 1
ATOM 1908 C C . SER A 1 238 ? 36.835 35.195 -28.235 1.00 44.22 238 SER A C 1
ATOM 1910 O O . SER A 1 238 ? 35.844 34.494 -28.086 1.00 44.22 238 SER A O 1
ATOM 1912 N N . VAL A 1 239 ? 37.896 34.933 -27.470 1.00 49.03 239 VAL A N 1
ATOM 1913 C CA . VAL A 1 239 ? 38.262 35.629 -26.217 1.00 49.03 239 VAL A CA 1
ATOM 1914 C C . VAL A 1 239 ? 37.118 35.741 -25.186 1.00 49.03 239 VAL A C 1
ATOM 1916 O O . VAL A 1 239 ? 36.229 36.572 -25.310 1.00 49.03 239 VAL A O 1
ATOM 1919 N N . MET A 1 240 ? 37.273 34.913 -24.139 1.00 43.81 240 MET A N 1
ATOM 1920 C CA . MET A 1 240 ? 36.918 35.068 -22.714 1.00 43.81 240 MET A CA 1
ATOM 1921 C C . MET A 1 240 ? 35.447 35.234 -22.281 1.00 43.81 240 MET A C 1
ATOM 1923 O O . MET A 1 240 ? 34.862 36.304 -22.373 1.00 43.81 240 MET A O 1
ATOM 1927 N N . ASN A 1 241 ? 34.946 34.245 -21.528 1.00 42.34 241 ASN A N 1
ATOM 1928 C CA . ASN A 1 241 ? 35.125 34.286 -20.072 1.00 42.34 241 ASN A CA 1
ATOM 1929 C C . ASN A 1 241 ? 34.992 32.906 -19.409 1.00 42.34 241 ASN A C 1
ATOM 1931 O O . ASN A 1 241 ? 34.027 32.170 -19.580 1.00 42.34 241 ASN A O 1
ATOM 1935 N N . THR A 1 242 ? 36.021 32.599 -18.628 1.00 42.97 242 THR A N 1
ATOM 1936 C CA . THR A 1 242 ? 36.168 31.490 -17.690 1.00 42.97 242 THR A CA 1
ATOM 1937 C C . THR A 1 242 ? 35.397 31.749 -16.398 1.00 42.97 242 THR A C 1
ATOM 1939 O O . THR A 1 242 ? 35.691 32.714 -15.698 1.00 42.97 242 THR A O 1
ATOM 1942 N N . 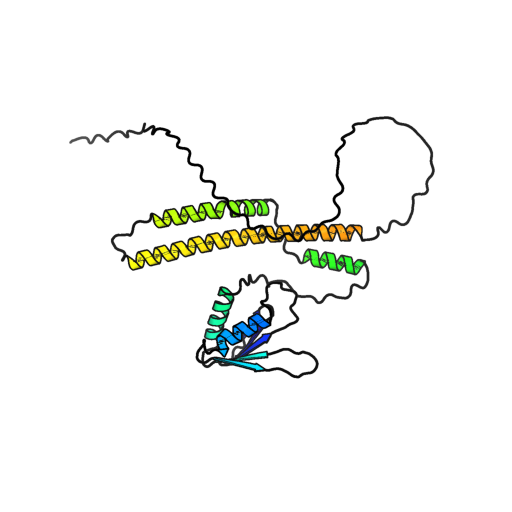ALA A 1 243 ? 34.542 30.807 -16.006 1.00 39.47 243 ALA A N 1
ATOM 1943 C CA . ALA A 1 243 ? 34.308 30.480 -14.603 1.00 39.47 243 ALA A CA 1
ATOM 1944 C C . ALA A 1 243 ? 34.227 28.953 -14.481 1.00 39.47 243 ALA A C 1
ATOM 1946 O O . ALA A 1 243 ? 33.265 28.320 -14.907 1.00 39.47 243 ALA A O 1
ATOM 1947 N N . LYS A 1 244 ? 35.307 28.366 -13.957 1.00 40.94 244 LYS A N 1
ATOM 1948 C CA . LYS A 1 244 ? 35.392 26.966 -13.540 1.00 40.94 244 LYS A CA 1
ATOM 1949 C C . LYS A 1 244 ? 34.472 26.765 -12.335 1.00 40.94 244 LYS A C 1
ATOM 1951 O O . LYS A 1 244 ? 34.759 27.304 -11.271 1.00 40.94 244 LYS A O 1
ATOM 1956 N N . VAL A 1 245 ? 33.447 25.936 -12.485 1.00 43.62 245 VAL A N 1
ATOM 1957 C CA . VAL A 1 245 ? 32.886 25.160 -11.376 1.00 43.62 245 VAL A CA 1
ATOM 1958 C C . VAL A 1 245 ? 33.324 23.722 -11.615 1.00 43.62 245 VAL A C 1
ATOM 1960 O O . VAL A 1 245 ? 32.841 23.038 -12.509 1.00 43.62 245 VAL A O 1
ATOM 1963 N N . THR A 1 246 ? 34.352 23.313 -10.880 1.00 42.88 246 THR A N 1
ATOM 1964 C CA . THR A 1 246 ? 34.754 21.915 -10.726 1.00 42.88 246 THR A CA 1
ATOM 1965 C C . THR A 1 246 ? 33.736 21.238 -9.823 1.00 42.88 246 THR A C 1
ATOM 1967 O O . THR A 1 246 ? 33.757 21.470 -8.616 1.00 42.88 246 THR A O 1
ATOM 1970 N N . GLU A 1 247 ? 32.884 20.392 -10.393 1.00 36.44 247 GLU A N 1
ATOM 1971 C CA . GLU A 1 247 ? 32.164 19.370 -9.642 1.00 36.44 247 GLU A CA 1
ATOM 1972 C C . GLU A 1 247 ? 32.643 17.996 -10.110 1.00 36.44 247 GLU A C 1
ATOM 1974 O O . GLU A 1 247 ? 32.560 17.627 -11.281 1.00 36.44 247 GLU A O 1
ATOM 1979 N N . ASN A 1 248 ? 33.250 17.284 -9.166 1.00 37.12 248 ASN A N 1
ATOM 1980 C CA . ASN A 1 248 ? 33.745 15.932 -9.323 1.00 37.12 248 ASN A CA 1
ATOM 1981 C C . ASN A 1 248 ? 32.547 14.979 -9.412 1.00 37.12 248 ASN A C 1
ATOM 1983 O O . ASN A 1 248 ? 31.889 14.740 -8.404 1.00 37.12 248 ASN A O 1
ATOM 1987 N N . HIS A 1 249 ? 32.308 14.388 -10.579 1.00 36.38 249 HIS A N 1
ATOM 1988 C CA . HIS A 1 249 ? 31.491 13.181 -10.686 1.00 36.38 249 HIS A CA 1
ATOM 1989 C C . HIS A 1 249 ? 32.421 11.960 -10.701 1.00 36.38 249 HIS A C 1
ATOM 1991 O O . HIS A 1 249 ? 33.154 11.781 -11.677 1.00 36.38 249 HIS A O 1
ATOM 1997 N N . PRO A 1 250 ? 32.437 11.110 -9.656 1.00 45.06 250 PRO A N 1
ATOM 1998 C CA . PRO A 1 250 ? 33.049 9.801 -9.776 1.00 45.06 250 PRO A CA 1
ATOM 1999 C C . PRO A 1 250 ? 32.148 8.906 -10.631 1.00 45.06 250 PRO A C 1
ATOM 2001 O O . PRO A 1 250 ? 30.930 8.850 -10.450 1.00 45.06 250 PRO A O 1
ATOM 2004 N N . ALA A 1 251 ? 32.779 8.206 -11.568 1.00 43.84 251 ALA A N 1
ATOM 2005 C CA . ALA A 1 251 ? 32.194 7.081 -12.268 1.00 43.84 251 ALA A CA 1
ATOM 2006 C C . ALA A 1 251 ? 31.766 6.012 -11.251 1.00 43.84 251 ALA A C 1
ATOM 2008 O O . ALA A 1 251 ? 32.576 5.577 -10.434 1.00 43.84 251 ALA A O 1
ATOM 2009 N N . ILE A 1 252 ? 30.508 5.585 -11.326 1.00 41.78 252 ILE A N 1
ATOM 2010 C CA . ILE A 1 252 ? 30.026 4.361 -10.687 1.00 41.78 252 ILE A CA 1
ATOM 2011 C C . ILE A 1 252 ? 29.430 3.510 -11.808 1.00 41.78 252 ILE A C 1
ATOM 2013 O O . ILE A 1 252 ? 28.299 3.721 -12.243 1.00 41.78 252 ILE A O 1
ATOM 2017 N N . MET A 1 253 ? 30.250 2.593 -12.312 1.00 49.53 253 MET A N 1
ATOM 2018 C CA . MET A 1 253 ? 29.795 1.338 -12.899 1.00 49.53 253 MET A CA 1
ATOM 2019 C C . MET A 1 253 ? 30.043 0.237 -11.864 1.00 49.53 253 MET A C 1
ATOM 2021 O O . MET A 1 253 ? 31.026 0.298 -11.129 1.00 49.53 253 MET A O 1
ATOM 2025 N N . ASP A 1 254 ? 29.139 -0.740 -11.890 1.00 42.16 254 ASP A N 1
ATOM 2026 C CA . ASP A 1 254 ? 29.226 -2.079 -11.303 1.00 42.16 254 ASP A CA 1
ATOM 2027 C C . ASP A 1 254 ? 29.025 -2.196 -9.784 1.00 42.16 254 ASP A C 1
ATOM 2029 O O . ASP A 1 254 ? 29.964 -2.163 -9.001 1.00 42.16 254 ASP A O 1
ATOM 2033 N N . ASP A 1 255 ? 27.753 -2.339 -9.385 1.00 33.69 255 ASP A N 1
ATOM 2034 C CA . ASP A 1 255 ? 27.278 -3.464 -8.558 1.00 33.69 255 ASP A CA 1
ATOM 2035 C C . ASP A 1 255 ? 25.762 -3.335 -8.305 1.00 33.69 255 ASP A C 1
ATOM 2037 O O . ASP A 1 255 ? 25.305 -2.634 -7.402 1.00 33.69 255 ASP A O 1
ATOM 2041 N N . ILE A 1 256 ? 24.946 -4.043 -9.097 1.00 39.28 256 ILE A N 1
ATOM 2042 C CA . ILE A 1 256 ? 23.566 -4.351 -8.695 1.00 39.28 256 ILE A CA 1
ATOM 2043 C C . ILE A 1 256 ? 23.658 -5.550 -7.752 1.00 39.28 256 ILE A C 1
ATOM 2045 O O . ILE A 1 256 ? 23.483 -6.702 -8.146 1.00 39.28 256 ILE A O 1
ATOM 2049 N N . ALA A 1 257 ? 23.958 -5.266 -6.487 1.00 34.38 257 ALA A N 1
ATOM 2050 C CA . ALA A 1 257 ? 23.558 -6.150 -5.412 1.00 34.38 257 ALA A CA 1
ATOM 2051 C C . ALA A 1 257 ? 22.026 -6.117 -5.339 1.00 34.38 257 ALA A C 1
ATOM 2053 O O . ALA A 1 257 ? 21.411 -5.057 -5.212 1.00 34.38 257 ALA A O 1
ATOM 2054 N N . ILE A 1 258 ? 21.420 -7.295 -5.455 1.00 41.19 258 ILE A N 1
ATOM 2055 C CA . ILE A 1 258 ? 20.021 -7.560 -5.131 1.00 41.19 258 ILE A CA 1
ATOM 2056 C C . ILE A 1 258 ? 19.751 -6.945 -3.752 1.00 41.19 258 ILE A C 1
ATOM 2058 O O . ILE A 1 258 ? 20.358 -7.347 -2.761 1.00 41.19 258 ILE A O 1
ATOM 2062 N N . PHE A 1 259 ? 18.892 -5.928 -3.702 1.00 38.19 259 PHE A N 1
ATOM 2063 C CA . PHE A 1 259 ? 18.504 -5.280 -2.456 1.00 38.19 259 PHE A CA 1
ATOM 2064 C C . PHE A 1 259 ? 17.641 -6.272 -1.665 1.00 38.19 259 PHE A C 1
ATOM 2066 O O . PHE A 1 259 ? 16.446 -6.418 -1.920 1.00 38.19 259 PHE A O 1
ATOM 2073 N N . GLU A 1 260 ? 18.250 -6.995 -0.723 1.00 36.03 260 GLU A N 1
ATOM 2074 C CA . GLU A 1 260 ? 17.494 -7.622 0.358 1.00 36.03 260 GLU A CA 1
ATOM 2075 C C . GLU A 1 260 ? 16.745 -6.514 1.117 1.00 36.03 260 GLU A C 1
ATOM 2077 O O . GLU A 1 260 ? 17.356 -5.503 1.490 1.00 36.03 260 GLU A O 1
ATOM 2082 N N . PRO A 1 261 ? 15.435 -6.665 1.372 1.00 36.34 261 PRO A N 1
ATOM 2083 C CA . PRO A 1 261 ? 14.702 -5.703 2.170 1.00 36.34 261 PRO A CA 1
ATOM 2084 C C . PRO A 1 261 ? 15.225 -5.789 3.604 1.00 36.34 261 PRO A C 1
ATOM 2086 O O . PRO A 1 261 ? 14.890 -6.703 4.358 1.00 36.34 261 PRO A O 1
ATOM 2089 N N . LYS A 1 262 ? 16.057 -4.823 4.004 1.00 32.25 262 LYS A N 1
ATOM 2090 C CA . LYS A 1 262 ? 16.356 -4.602 5.418 1.00 32.25 262 LYS A CA 1
ATOM 2091 C C . LYS A 1 262 ? 15.063 -4.175 6.100 1.00 32.25 262 LYS A C 1
ATOM 2093 O O . LYS A 1 262 ? 14.671 -3.013 6.046 1.00 32.25 262 LYS A O 1
ATOM 2098 N N . VAL A 1 263 ? 14.419 -5.145 6.743 1.00 41.38 263 VAL A N 1
ATOM 2099 C CA . VAL A 1 263 ? 13.437 -4.934 7.804 1.00 41.38 263 VAL A CA 1
ATOM 2100 C C . VAL A 1 263 ? 14.064 -3.957 8.793 1.00 41.38 263 VAL A C 1
ATOM 2102 O O . VAL A 1 263 ? 15.035 -4.278 9.480 1.00 41.38 263 VAL A O 1
ATOM 2105 N N . GLY A 1 264 ? 13.556 -2.727 8.797 1.00 32.03 264 GLY A N 1
ATOM 2106 C CA . GLY A 1 264 ? 13.958 -1.709 9.749 1.00 32.03 264 GLY A CA 1
ATOM 2107 C C . GLY A 1 264 ? 13.602 -2.178 11.151 1.00 32.03 264 GLY A C 1
ATOM 2108 O O . GLY A 1 264 ? 12.432 -2.227 11.520 1.00 32.03 264 GLY A O 1
ATOM 2109 N N . HIS A 1 265 ? 14.618 -2.525 11.935 1.00 35.97 265 HIS A N 1
ATOM 2110 C CA . HIS A 1 265 ? 14.497 -2.568 13.380 1.00 35.97 265 HIS A CA 1
ATOM 2111 C C . HIS A 1 265 ? 14.133 -1.161 13.863 1.00 35.97 265 HIS A C 1
ATOM 2113 O O . HIS A 1 265 ? 14.954 -0.248 13.809 1.00 35.97 265 HIS A O 1
ATOM 2119 N N . THR A 1 266 ? 12.906 -0.980 14.349 1.00 38.44 266 THR A N 1
ATOM 2120 C CA . THR A 1 266 ? 12.585 0.136 15.238 1.00 38.44 266 THR A CA 1
ATOM 2121 C C . THR A 1 266 ? 13.354 -0.083 16.534 1.00 38.44 266 THR A C 1
ATOM 2123 O O . THR A 1 266 ? 12.956 -0.876 17.388 1.00 38.44 266 THR A O 1
ATOM 2126 N N . GLU A 1 267 ? 14.502 0.575 16.644 1.00 33.91 267 GLU A N 1
ATOM 2127 C CA . GLU A 1 267 ? 15.260 0.681 17.879 1.00 33.91 267 GLU A CA 1
ATOM 2128 C C . GLU A 1 267 ? 14.451 1.525 18.870 1.00 33.91 267 GLU A C 1
ATOM 2130 O O . GLU A 1 267 ? 14.259 2.731 18.712 1.00 33.91 267 GLU A O 1
ATOM 2135 N N . THR A 1 268 ? 13.934 0.855 19.894 1.00 50.94 268 THR A N 1
ATOM 2136 C CA . THR A 1 268 ? 13.272 1.454 21.046 1.00 50.94 268 THR A CA 1
ATOM 2137 C C . THR A 1 268 ? 14.290 2.276 21.840 1.00 50.94 268 THR A C 1
ATOM 2139 O O . THR A 1 268 ? 14.936 1.758 22.750 1.00 50.94 268 THR A O 1
ATOM 2142 N N . GLN A 1 269 ? 14.440 3.568 21.539 1.00 39.88 269 GLN A N 1
ATOM 2143 C CA . GLN A 1 269 ? 15.182 4.471 22.419 1.00 39.88 269 GLN A CA 1
ATOM 2144 C C . GLN A 1 269 ? 14.274 5.019 23.518 1.00 39.88 269 GLN A C 1
ATOM 2146 O O . GLN A 1 269 ? 13.540 5.995 23.379 1.00 39.88 269 GLN A O 1
ATOM 2151 N N . ASN A 1 270 ? 14.379 4.334 24.651 1.00 44.12 270 ASN A N 1
ATOM 2152 C CA . ASN A 1 270 ? 14.098 4.849 25.976 1.00 44.12 270 ASN A CA 1
ATOM 2153 C C . ASN A 1 270 ? 15.018 6.055 26.242 1.00 44.12 270 ASN A C 1
ATOM 2155 O O . ASN A 1 270 ? 16.229 5.895 26.387 1.00 44.12 270 ASN A O 1
ATOM 2159 N N . LEU A 1 271 ? 14.452 7.254 26.360 1.00 38.00 271 LEU A N 1
ATOM 2160 C CA . LEU A 1 271 ? 15.116 8.373 27.022 1.00 38.00 271 LEU A CA 1
ATOM 2161 C C . LEU A 1 271 ? 14.138 9.012 28.000 1.00 38.00 271 LEU A C 1
ATOM 2163 O O . LEU A 1 271 ? 13.418 9.963 27.703 1.00 38.00 271 LEU A O 1
ATOM 2167 N N . GLY A 1 272 ? 14.147 8.459 29.212 1.00 47.16 272 GLY A N 1
ATOM 2168 C CA . GLY A 1 272 ? 13.712 9.179 30.390 1.00 47.16 272 GLY A CA 1
ATOM 2169 C C . GLY A 1 272 ? 14.566 10.432 30.555 1.00 47.16 272 GLY A C 1
ATOM 2170 O O . GLY A 1 272 ? 15.773 10.355 30.779 1.00 47.16 272 GLY A O 1
ATOM 2171 N N . LYS A 1 273 ? 13.921 11.591 30.465 1.00 44.34 273 LYS A N 1
ATOM 2172 C CA . LYS A 1 273 ? 14.352 12.808 31.145 1.00 44.34 273 LYS A CA 1
ATOM 2173 C C . LYS A 1 273 ? 13.130 13.398 31.825 1.00 44.34 273 LYS A C 1
ATOM 2175 O O . LYS A 1 273 ? 12.216 13.892 31.172 1.00 44.34 273 LYS A O 1
ATOM 2180 N N . GLU A 1 274 ? 13.134 13.305 33.152 1.00 50.31 274 GLU A N 1
ATOM 2181 C CA . GLU A 1 274 ? 12.369 14.188 34.019 1.00 50.31 274 GLU A CA 1
ATOM 2182 C C . GLU A 1 274 ? 12.548 15.633 33.539 1.00 50.31 274 GLU A C 1
ATOM 2184 O O . GLU A 1 274 ? 13.662 16.156 33.520 1.00 50.31 274 GLU A O 1
ATOM 2189 N N . SER A 1 275 ? 11.450 16.307 33.212 1.00 45.19 275 SER A N 1
ATOM 2190 C CA . SER A 1 275 ? 11.384 17.749 33.391 1.00 45.19 275 SER A CA 1
ATOM 2191 C C . SER A 1 275 ? 10.126 18.075 34.186 1.00 45.19 275 SER A C 1
ATOM 2193 O O . SER A 1 275 ? 8.985 17.900 33.763 1.00 45.19 275 SER A O 1
ATOM 2195 N N . LYS A 1 276 ? 10.374 18.478 35.432 1.00 52.75 276 LYS A N 1
ATOM 2196 C CA . LYS A 1 276 ? 9.420 19.184 36.273 1.00 52.75 276 LYS A CA 1
ATOM 2197 C C . LYS A 1 276 ? 9.155 20.529 35.604 1.00 52.75 276 LYS A C 1
ATOM 2199 O O . LYS A 1 276 ? 10.014 21.402 35.663 1.00 52.75 276 LYS A O 1
ATOM 2204 N N . TYR A 1 277 ? 7.972 20.707 35.032 1.00 48.47 277 TYR A N 1
ATOM 2205 C CA . TYR A 1 277 ? 7.408 22.035 34.830 1.00 48.47 277 TYR A CA 1
ATOM 2206 C C . TYR A 1 277 ? 6.034 22.099 35.477 1.00 48.47 277 TYR A C 1
ATOM 2208 O O . TYR A 1 277 ? 5.200 21.203 35.347 1.00 48.47 277 TYR A O 1
ATOM 2216 N N . ALA A 1 278 ? 5.902 23.131 36.300 1.00 43.53 278 ALA A N 1
ATOM 2217 C CA . ALA A 1 278 ? 4.811 23.372 37.209 1.00 43.53 278 ALA A CA 1
ATOM 2218 C C . ALA A 1 278 ? 3.490 23.599 36.467 1.00 43.53 278 ALA A C 1
ATOM 2220 O O . ALA A 1 278 ? 3.444 24.217 35.406 1.00 43.53 278 ALA A O 1
ATOM 2221 N N . ARG A 1 279 ? 2.416 23.122 37.101 1.00 48.44 279 ARG A N 1
ATOM 2222 C CA . ARG A 1 279 ? 1.062 23.644 36.931 1.00 48.44 279 ARG A CA 1
ATOM 2223 C C . ARG A 1 279 ? 1.079 25.151 37.177 1.00 48.44 279 ARG A C 1
ATOM 2225 O O . ARG A 1 279 ? 1.384 25.562 38.294 1.00 48.44 279 ARG A O 1
ATOM 2232 N N . ASP A 1 280 ? 0.677 25.923 36.178 1.00 52.97 280 ASP A N 1
ATOM 2233 C CA . ASP A 1 280 ? 0.121 27.258 36.385 1.00 52.97 280 ASP A CA 1
ATOM 2234 C C . ASP A 1 280 ? -1.400 27.145 36.227 1.00 52.97 280 ASP A C 1
ATOM 2236 O O . ASP A 1 280 ? -1.962 27.240 35.136 1.00 52.97 280 ASP A O 1
ATOM 2240 N N . ASP A 1 281 ? -2.063 26.851 37.345 1.00 59.62 281 ASP A N 1
ATOM 2241 C CA . ASP A 1 281 ? -3.508 26.981 37.492 1.00 59.62 281 ASP A CA 1
ATOM 2242 C C . ASP A 1 281 ? -3.814 28.460 37.739 1.00 59.62 281 ASP A C 1
ATOM 2244 O O . ASP A 1 281 ? -3.711 28.936 38.872 1.00 59.62 281 ASP A O 1
ATOM 2248 N N . ASN A 1 282 ? -4.193 29.211 36.699 1.00 57.78 282 ASN A N 1
ATOM 2249 C CA . ASN A 1 282 ? -4.827 30.506 36.920 1.00 57.78 282 ASN A CA 1
ATOM 2250 C C . ASN A 1 282 ? -5.724 30.986 35.763 1.00 57.78 282 ASN A C 1
ATOM 2252 O O . ASN A 1 282 ? -5.337 31.011 34.601 1.00 57.78 282 ASN A O 1
ATOM 2256 N N . PHE A 1 283 ? -6.911 31.451 36.171 1.00 47.66 283 PHE A N 1
ATOM 2257 C CA . PHE A 1 283 ? -7.955 32.188 35.443 1.00 47.66 283 PHE A CA 1
ATOM 2258 C C . PHE A 1 283 ? -8.954 31.427 34.554 1.00 47.66 283 PHE A C 1
ATOM 2260 O O . PHE A 1 283 ? -8.827 31.359 33.337 1.00 47.66 283 PHE A O 1
ATOM 2267 N N . ARG A 1 284 ? -10.100 31.083 35.164 1.00 51.69 284 ARG A N 1
ATOM 2268 C CA . ARG A 1 284 ? -11.400 31.722 34.851 1.00 51.69 284 ARG A CA 1
ATOM 2269 C C . ARG A 1 284 ? -12.416 31.458 35.971 1.00 51.69 284 ARG A C 1
ATOM 2271 O O . ARG A 1 284 ? -13.087 30.433 36.005 1.00 51.69 284 ARG A O 1
ATOM 2278 N N . GLN A 1 285 ? -12.527 32.406 36.901 1.00 58.31 285 GLN A N 1
ATOM 2279 C CA . GLN A 1 285 ? -13.677 32.496 37.799 1.00 58.31 285 GLN A CA 1
ATOM 2280 C C . GLN A 1 285 ? -14.853 33.075 37.003 1.00 58.31 285 GLN A C 1
ATOM 2282 O O . GLN A 1 285 ? -14.821 34.238 36.607 1.00 58.31 285 GLN A O 1
ATOM 2287 N N . ASN A 1 286 ? -15.882 32.266 36.756 1.00 60.28 286 ASN A N 1
ATOM 2288 C CA . ASN A 1 286 ? -17.170 32.772 36.289 1.00 60.28 286 ASN A CA 1
ATOM 2289 C C . ASN A 1 286 ? -17.924 33.392 37.482 1.00 60.28 286 ASN A C 1
ATOM 2291 O O . ASN A 1 286 ? -18.012 32.749 38.534 1.00 60.28 286 ASN A O 1
ATOM 2295 N N . PRO A 1 287 ? -18.481 34.609 37.358 1.00 66.12 287 PRO A N 1
ATOM 2296 C CA . PRO A 1 287 ? -19.289 35.205 38.415 1.00 66.12 287 PRO A CA 1
ATOM 2297 C C . PRO A 1 287 ? -20.609 34.441 38.605 1.00 66.12 287 PRO A C 1
ATOM 2299 O O . PRO A 1 287 ? -21.269 34.047 37.642 1.00 66.12 287 PRO A O 1
ATOM 2302 N N . LYS A 1 288 ? -20.992 34.237 39.872 1.00 70.50 288 LYS A N 1
ATOM 2303 C CA . LYS A 1 288 ? -22.278 33.648 40.278 1.00 70.50 288 LYS A CA 1
ATOM 2304 C C . LYS A 1 288 ? -23.450 34.545 39.842 1.00 70.50 288 LYS A C 1
ATOM 2306 O O . LYS A 1 288 ? -23.363 35.758 40.037 1.00 70.50 288 LYS A O 1
ATOM 2311 N N . PRO A 1 289 ? -24.565 33.982 39.347 1.00 68.00 289 PRO A N 1
ATOM 2312 C CA . PRO A 1 289 ? -25.787 34.742 39.123 1.00 68.00 289 PRO A CA 1
ATOM 2313 C C . PRO A 1 289 ? -26.450 35.108 40.459 1.00 68.00 289 PRO A C 1
ATOM 2315 O O . PRO A 1 289 ? -26.666 34.259 41.324 1.00 68.00 289 PRO A O 1
ATOM 2318 N N . ILE A 1 290 ? -26.761 36.393 40.611 1.00 76.88 290 ILE A N 1
ATOM 2319 C CA . ILE A 1 290 ? -27.572 36.945 41.698 1.00 76.88 290 ILE A CA 1
ATOM 2320 C C . ILE A 1 290 ? -29.034 36.621 41.375 1.00 76.88 290 ILE A C 1
ATOM 2322 O O . ILE A 1 290 ? -29.554 37.065 40.353 1.00 76.88 290 ILE A O 1
ATOM 2326 N N . ILE A 1 291 ? -29.688 35.842 42.235 1.00 71.19 291 ILE A N 1
ATOM 2327 C CA . ILE A 1 291 ? -31.137 35.622 42.190 1.00 71.19 291 ILE A CA 1
ATOM 2328 C C . ILE A 1 291 ? -31.785 36.748 43.009 1.00 71.19 291 ILE A C 1
ATOM 2330 O O . ILE A 1 291 ? -31.454 36.877 44.190 1.00 71.19 291 ILE A O 1
ATOM 2334 N N . PRO A 1 292 ? -32.677 37.571 42.434 1.00 66.69 292 PRO A N 1
ATOM 2335 C CA . PRO A 1 292 ? -33.461 38.516 43.212 1.00 66.69 292 PRO A CA 1
ATOM 2336 C C . PRO A 1 292 ? -34.592 37.779 43.936 1.00 66.69 292 PRO A C 1
ATOM 2338 O O . PRO A 1 292 ? -35.424 37.119 43.315 1.00 66.69 292 PRO A O 1
ATOM 2341 N N . THR A 1 293 ? -34.611 37.903 45.259 1.00 63.28 293 THR A N 1
ATOM 2342 C CA . THR A 1 293 ? -35.751 37.550 46.106 1.00 63.28 293 THR A CA 1
ATOM 2343 C C . THR A 1 293 ? -36.866 38.571 45.872 1.00 63.28 293 THR A C 1
ATOM 2345 O O . THR A 1 293 ? -36.619 39.775 45.977 1.00 63.28 293 THR A O 1
ATOM 2348 N N . GLN A 1 294 ? -38.068 38.093 45.553 1.00 67.25 294 GLN A N 1
ATOM 2349 C CA . GLN A 1 294 ? -39.326 38.828 45.718 1.00 67.25 294 GLN A CA 1
ATOM 2350 C C . GLN A 1 294 ? -40.085 38.241 46.902 1.00 67.25 294 GLN A C 1
ATOM 2352 O O . GLN A 1 294 ? -39.987 37.006 47.089 1.00 67.25 294 GLN A O 1
#

pLDDT: mean 71.32, std 21.22, range [32.03, 98.38]

Radius of gyration: 32.83 Å; chains: 1; bounding box: 79×77×90 Å

Secondary structure (DSSP, 8-state):
---EEEEETTEEEEEEETTEEEEEE-TT-TT-TTS--HHHHHHHHIIIIITSSSTTEEEEEEE---TT---EEEEEEESS-HHHHHHHHHHHHHHH-------SS----PPPP--SHHHHHHHHHHHHHHSPPPPPHHHHHHHHHHHHHHHHHHHHHHHHHHTPPPPTTS-HHHHHHHHHHHHHHHHHHHHHHHHHHHHHHHHHHHHHHHHHHHHHHHHHS----------------------------------------------------------------PPPPPPPP-

Sequence (294 aa):
LRHWVYFLPGVVLNACNTEEIKLHLFPEISCIPFIPNEQLLVDFLEETFGNGRVRGCRLTKQSSSNSHQDSDSYIIHSSVPTWVLFRFLLGHLIRNTHLVVNLSNSKCRMVKSVGNLEAAVEEIMALYRSFPPRPSAEEVDAALFLIGNVDATQSTHLQNLSRQVKPLDVPEELFSVMQEMRRIRIEMQAEEEKREALALLQLEDHHRIFDYIFQKASITVPSSSSSPPDYELDSPLSVMNTAKVTENHPAIMDDIAIFEPKVGHTETQNLGKESKYARDDNFRQNPKPIIPTQ

Organism: Taxus chinensis (NCBI:txid29808)

Foldseek 3Di:
DDWDWDDDQQWIWTDPDFFKIKIWGDPPSPPDPFDDDPVVVVVVCCVCAVVCVPPFKHKDWDFDPDPPDGIIMIMIGGPDGPVVVVCVVVVVCVVPGPPPPPPPQPPPDPDDPQPDDVSVVVVLVVVVVSADDQDDPVLLVVLVVLLVCLVVVLVVQLVVLVPDDDDPPDDPVRSVVVSVVSNVVSVVVSVVSNVVSVVNNVSNVVVVVSVVVVVVVVVVPPDPPPDDDDDDDDDDDDDDDDDDDDDDDDDDDDDPDPDDPPPDDPDPDDDDDDDDDDDPDDDDDDDDDDDDDD